Protein AF-A0A1G9Y4S4-F1 (afdb_monomer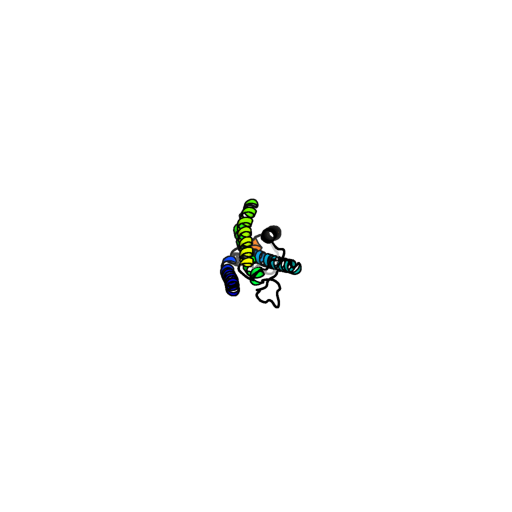)

Ra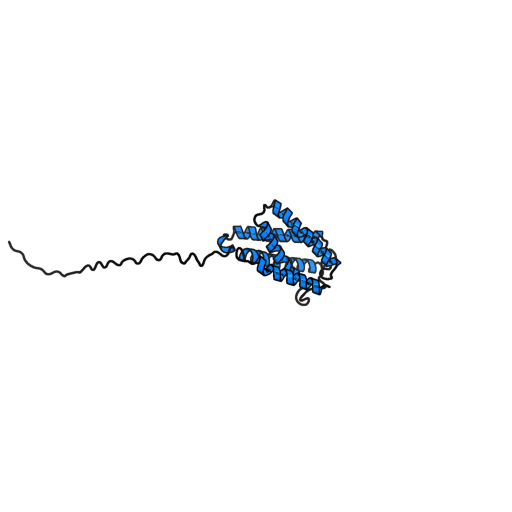dius of gyration: 31.73 Å; Cα contacts (8 Å, |Δi|>4): 161; chains: 1; bounding box: 59×72×109 Å

Mean predicted aligned error: 12.96 Å

pLDDT: mean 74.77, std 16.38, range [36.72, 90.94]

Solvent-accessible surface area (backbone atoms only — not comparable to full-atom values): 11180 Å² total; per-residue (Å²): 114,58,71,58,53,53,48,50,50,49,51,53,33,61,62,45,46,70,66,70,58,60,80,62,44,43,55,54,42,47,48,47,25,52,56,38,25,56,51,41,50,51,50,48,50,52,40,39,74,69,60,26,40,47,47,81,55,39,69,61,62,91,83,37,80,47,47,50,66,50,32,60,39,36,51,14,54,53,48,32,54,50,52,63,72,42,66,86,49,53,76,69,55,41,54,56,51,45,47,67,50,32,51,58,49,25,51,48,53,49,49,40,37,76,76,30,60,49,38,43,67,72,79,57,51,56,64,58,47,31,52,51,48,50,53,52,52,52,50,52,52,49,50,54,55,49,46,56,75,75,43,64,67,59,70,41,37,62,54,86,70,72,72,73,65,74,69,66,71,72,78,71,81,76,79,79,76,79,79,77,77,80,83,78,84,88,79,88,82,80,89,84,135

Secondary structure (DSSP, 8-state):
-HHHHHHHHHHHHHHHHHHHT-SSSHHHHHHHHHHHHHHHHHHHHHHHHTTSEE-SS-TTTTT-SS-HIIIIIIHHHHHHHHHHHTTT--HHHHHHHHHHHHHHHHHHHHHHHHH-TT-EESS--HHHHHHHHHHHHHHHHHHHHHHHHHS-HHHHTT---SGGGS-----------------PPP-------

Foldseek 3Di:
DVVVVLVVLQVVLVVLVVVLCPAFQNLLLVLLLVLQLVLQLVVQVVCVVVVFKFFPDAPPVVPGRARNSVRRGRLSSVLSVLCVVCVPPDPVVNVVSLCVVLVVVLVVVVVCCVVHSRMPGDNDHSVNSSVSSSVSSVVSNVVSVVCCVVDPVCVRRPHPPPPVVVPPPDPDPDPPPDPPPDDDDDDDDDDDD

Sequence (193 aa):
MEKLLLRILFVSSLAAAPFIFKRNNLLMYLTVFFSKCVLSSSLDSFIIKKGKISYPVRPFAKVFDTNILYDLLFYPLLSVVWVRWTYQSKPLEMITRSLYFSGPMSLLQWFLEKKTGLFKWKSWSVLHTFVSINFTMFTVRGFVGLLRRIMPERDLIGGKSIEERSHIKMPSPVLLTSTVKHRLPNDNYAQIQ

Structure (mmCIF, N/CA/C/O backbone):
data_AF-A0A1G9Y4S4-F1
#
_entry.id   AF-A0A1G9Y4S4-F1
#
loop_
_atom_site.group_PDB
_atom_site.id
_atom_site.type_symbol
_atom_site.label_atom_id
_atom_site.label_alt_id
_atom_site.label_comp_id
_atom_site.label_asym_id
_atom_site.label_entity_id
_atom_site.label_seq_id
_atom_site.pdbx_PDB_ins_code
_atom_site.Cartn_x
_atom_site.Cartn_y
_atom_site.Cartn_z
_atom_site.occupancy
_atom_site.B_iso_or_equiv
_atom_site.auth_seq_id
_atom_site.auth_comp_id
_atom_site.auth_asym_id
_atom_site.auth_atom_id
_atom_site.pdbx_PDB_model_num
ATOM 1 N N . MET A 1 1 ? -21.791 5.229 9.329 1.00 72.81 1 MET A N 1
ATOM 2 C CA . MET A 1 1 ? -21.082 5.803 8.155 1.00 72.81 1 MET A CA 1
ATOM 3 C C . MET A 1 1 ? -20.019 4.855 7.594 1.00 72.81 1 MET A C 1
ATOM 5 O O . MET A 1 1 ? -19.647 4.986 6.434 1.00 72.81 1 MET A O 1
ATOM 9 N N . GLU A 1 2 ? -19.572 3.848 8.350 1.00 77.81 2 GLU A N 1
ATOM 10 C CA . GLU A 1 2 ? -18.494 2.943 7.925 1.00 77.81 2 GLU A CA 1
ATOM 11 C C . GLU A 1 2 ? -18.851 2.073 6.713 1.00 77.81 2 GLU A C 1
ATOM 13 O O . GLU A 1 2 ? -18.009 1.844 5.848 1.00 77.81 2 GLU A O 1
ATOM 18 N N . LYS A 1 3 ? -20.114 1.637 6.592 1.00 77.06 3 LYS A N 1
ATOM 19 C CA . LYS A 1 3 ? -20.586 0.862 5.428 1.00 77.06 3 LYS A CA 1
ATOM 20 C C . LYS A 1 3 ? -20.473 1.648 4.117 1.00 77.06 3 LYS A C 1
ATOM 22 O O . LYS A 1 3 ? -20.145 1.068 3.087 1.00 77.06 3 LYS A O 1
ATOM 27 N N . LEU A 1 4 ? -20.714 2.963 4.159 1.00 83.12 4 LEU A N 1
ATOM 28 C CA . LEU A 1 4 ? -20.551 3.840 2.998 1.00 83.12 4 LEU A CA 1
ATOM 29 C C . LEU A 1 4 ? -19.076 3.925 2.599 1.00 83.12 4 LEU A C 1
ATOM 31 O O . LEU A 1 4 ? -18.756 3.790 1.424 1.00 83.12 4 LEU A O 1
ATOM 35 N N . LEU A 1 5 ? -18.180 4.074 3.577 1.00 82.50 5 LEU A N 1
ATOM 36 C CA . LEU A 1 5 ? -16.744 4.132 3.327 1.00 82.50 5 LEU A CA 1
ATOM 37 C C . LEU A 1 5 ? -16.212 2.825 2.718 1.00 82.50 5 LEU A C 1
ATOM 39 O O . LEU A 1 5 ? -15.501 2.863 1.718 1.00 82.50 5 LEU A O 1
ATOM 43 N N . LEU A 1 6 ? -16.611 1.670 3.263 1.00 83.00 6 LEU A N 1
ATOM 44 C CA . LEU A 1 6 ? -16.289 0.361 2.683 1.00 83.00 6 LEU A CA 1
ATOM 45 C C . LEU A 1 6 ? -16.812 0.246 1.246 1.00 83.00 6 LEU A C 1
ATOM 47 O O . LEU A 1 6 ? -16.105 -0.246 0.371 1.00 83.00 6 LEU A O 1
ATOM 51 N N . ARG A 1 7 ? -18.020 0.750 0.970 1.00 85.69 7 ARG A N 1
ATOM 52 C CA . ARG A 1 7 ? -18.578 0.759 -0.385 1.00 85.69 7 ARG A CA 1
ATOM 53 C C . ARG A 1 7 ? -17.774 1.657 -1.329 1.00 85.69 7 ARG A C 1
ATOM 55 O O . ARG A 1 7 ? -17.519 1.243 -2.450 1.00 85.69 7 ARG A O 1
ATOM 62 N N . ILE A 1 8 ? -17.325 2.832 -0.884 1.00 87.31 8 ILE A N 1
ATOM 63 C CA . ILE A 1 8 ? -16.462 3.734 -1.670 1.00 87.31 8 ILE A CA 1
ATOM 64 C C . ILE A 1 8 ? -15.099 3.083 -1.953 1.00 87.31 8 ILE A C 1
ATOM 66 O O . ILE A 1 8 ? -14.630 3.105 -3.090 1.00 87.31 8 ILE A O 1
ATOM 70 N N . LEU A 1 9 ? -14.480 2.451 -0.951 1.00 85.62 9 LEU A N 1
ATOM 71 C CA . LEU A 1 9 ? -13.234 1.688 -1.107 1.00 85.62 9 LEU A CA 1
ATOM 72 C C . LEU A 1 9 ? -13.400 0.550 -2.120 1.00 85.62 9 LEU A C 1
ATOM 74 O O . LEU A 1 9 ? -12.566 0.378 -3.007 1.00 85.62 9 LEU A O 1
ATOM 78 N N . PHE A 1 10 ? -14.502 -0.193 -2.032 1.00 87.81 10 PHE A N 1
ATOM 79 C CA . PHE A 1 10 ? -14.794 -1.288 -2.951 1.00 87.81 10 PHE A CA 1
ATOM 80 C C . PHE A 1 10 ? -15.055 -0.795 -4.375 1.00 87.81 10 PHE A C 1
ATOM 82 O O . PHE A 1 10 ? -14.433 -1.288 -5.309 1.00 87.81 10 PHE A O 1
ATOM 89 N N . VAL A 1 11 ? -15.921 0.207 -4.548 1.00 89.62 11 VAL A N 1
ATOM 90 C CA . VAL A 1 11 ? -16.268 0.757 -5.866 1.00 89.62 11 VAL A CA 1
ATOM 91 C C . VAL A 1 11 ? -15.055 1.406 -6.529 1.00 89.62 11 VAL A C 1
ATOM 93 O O . VAL A 1 11 ? -14.826 1.170 -7.711 1.00 89.62 11 VAL A O 1
ATOM 96 N N . SER A 1 12 ? -14.242 2.165 -5.788 1.00 86.12 12 SER A N 1
ATOM 97 C CA . SER A 1 12 ? -13.015 2.764 -6.336 1.00 86.12 12 SER A CA 1
ATOM 98 C C . SER A 1 12 ? -12.004 1.700 -6.769 1.00 86.12 12 SER A C 1
ATOM 100 O O . SER A 1 12 ? -11.446 1.799 -7.860 1.00 86.12 12 SER A O 1
ATOM 102 N N . SER A 1 13 ? -11.835 0.639 -5.976 1.00 86.38 13 SER A N 1
ATOM 103 C CA . SER A 1 13 ? -10.989 -0.508 -6.331 1.00 86.38 13 SER A CA 1
ATOM 104 C C . SER A 1 13 ? -11.510 -1.234 -7.574 1.00 86.38 13 SER A C 1
ATOM 106 O O . SER A 1 13 ? -10.751 -1.519 -8.499 1.00 86.38 13 SER A O 1
ATOM 108 N N . LEU A 1 14 ? -12.818 -1.492 -7.634 1.00 88.50 14 LEU A N 1
ATOM 109 C CA . LEU A 1 14 ? -13.446 -2.201 -8.746 1.00 88.50 14 LEU A CA 1
ATOM 110 C C . LEU A 1 14 ? -13.399 -1.389 -10.046 1.00 88.50 14 LEU A C 1
ATOM 112 O O . LEU A 1 14 ? -13.158 -1.956 -11.105 1.00 88.50 14 LEU A O 1
ATOM 116 N N . ALA A 1 15 ? -13.569 -0.067 -9.967 1.00 88.19 15 ALA A N 1
ATOM 117 C CA . ALA A 1 15 ? -13.430 0.832 -11.110 1.00 88.19 15 ALA A CA 1
ATOM 118 C C . ALA A 1 15 ? -11.971 0.943 -11.588 1.00 88.19 15 ALA A C 1
ATOM 120 O O . ALA A 1 15 ? -11.713 1.009 -12.790 1.00 88.19 15 ALA A O 1
ATOM 121 N N . ALA A 1 16 ? -11.006 0.931 -10.663 1.00 84.81 16 ALA A N 1
ATOM 122 C CA . ALA A 1 16 ? -9.587 1.026 -10.990 1.00 84.81 16 ALA A CA 1
ATOM 123 C C . ALA A 1 16 ? -9.033 -0.263 -11.622 1.00 84.81 16 ALA A C 1
ATOM 125 O O . ALA A 1 16 ? -8.184 -0.190 -12.511 1.00 84.81 16 ALA A O 1
ATOM 126 N N . ALA A 1 17 ? -9.522 -1.437 -11.212 1.00 84.88 17 ALA A N 1
ATOM 127 C CA . ALA A 1 17 ? -9.049 -2.734 -11.698 1.00 84.88 17 ALA A CA 1
ATOM 128 C C . ALA A 1 17 ? -8.997 -2.856 -13.243 1.00 84.88 17 ALA A C 1
ATOM 130 O O . ALA A 1 17 ? -7.903 -3.080 -13.773 1.00 84.88 17 ALA A O 1
ATOM 131 N N . PRO A 1 18 ? -10.091 -2.654 -14.009 1.00 84.50 18 PRO A N 1
ATOM 132 C CA . PRO A 1 18 ? -10.053 -2.788 -15.468 1.00 84.50 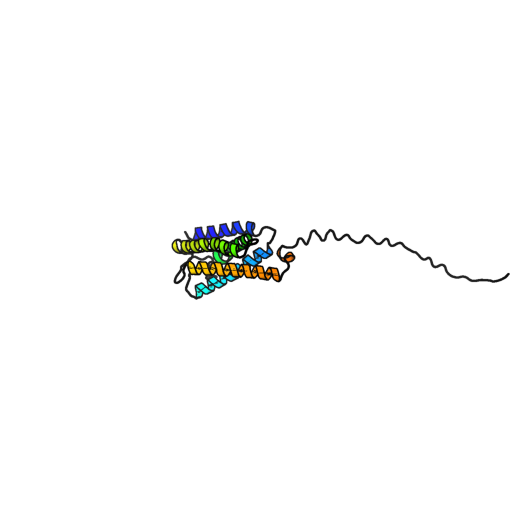18 PRO A CA 1
ATOM 133 C C . PRO A 1 18 ? -9.163 -1.733 -16.141 1.00 84.50 18 PRO A C 1
ATOM 135 O O . PRO A 1 18 ? -8.580 -1.993 -17.194 1.00 84.50 18 PRO A O 1
ATOM 138 N N . PHE A 1 19 ? -9.021 -0.551 -15.536 1.00 82.06 19 PHE A N 1
ATOM 139 C CA . PHE A 1 19 ? -8.163 0.511 -16.060 1.00 82.06 19 PHE A CA 1
ATOM 140 C C . PHE A 1 19 ? -6.670 0.194 -15.879 1.00 82.06 19 PHE A C 1
ATOM 142 O O . PHE A 1 19 ? -5.849 0.475 -16.758 1.00 82.06 19 PHE A O 1
ATOM 149 N N . ILE A 1 20 ? -6.314 -0.417 -14.748 1.00 81.38 20 ILE A N 1
ATOM 150 C CA . ILE A 1 20 ? -4.933 -0.745 -14.387 1.00 81.38 20 ILE A CA 1
ATOM 151 C C . ILE A 1 20 ? -4.417 -1.946 -15.188 1.00 81.38 20 ILE A C 1
ATOM 153 O O . ILE A 1 20 ? -3.301 -1.898 -15.704 1.00 81.38 20 ILE A O 1
ATOM 157 N N . PHE A 1 21 ? -5.230 -2.992 -15.352 1.00 78.44 21 PHE A N 1
ATOM 158 C CA . PHE A 1 21 ? -4.824 -4.242 -16.005 1.00 78.44 21 PHE A CA 1
ATOM 159 C C . PHE A 1 21 ? -4.861 -4.201 -17.549 1.00 78.44 21 PHE A C 1
ATOM 161 O O . PHE A 1 21 ? -4.753 -5.230 -18.214 1.00 78.44 21 PHE A O 1
ATOM 168 N N . LYS A 1 22 ? -4.972 -3.022 -18.176 1.00 77.88 22 LYS A N 1
ATOM 169 C CA . LYS A 1 22 ? -5.102 -2.922 -19.638 1.00 77.88 22 LYS A CA 1
ATOM 170 C C . LYS A 1 22 ? -3.777 -3.177 -20.402 1.00 77.88 22 LYS A C 1
ATOM 172 O O . LYS A 1 22 ? -2.872 -2.346 -20.436 1.00 77.88 22 LYS A O 1
ATOM 177 N N . ARG A 1 23 ? -3.759 -4.329 -21.086 1.00 60.47 23 ARG A N 1
ATOM 178 C CA . ARG A 1 23 ? -3.042 -4.804 -22.300 1.00 60.47 23 ARG A CA 1
ATOM 179 C C . ARG A 1 23 ? -1.505 -4.827 -22.417 1.00 60.47 23 ARG A C 1
ATOM 181 O O . ARG A 1 23 ? -1.054 -5.750 -23.074 1.00 60.47 23 ARG A O 1
ATOM 188 N N . ASN A 1 24 ? -0.692 -3.928 -21.850 1.00 62.97 24 ASN A N 1
ATOM 189 C CA . ASN A 1 24 ? 0.742 -3.899 -22.250 1.00 62.97 24 ASN A CA 1
ATOM 190 C C . ASN A 1 24 ? 1.765 -4.439 -21.234 1.00 62.97 24 ASN A C 1
ATOM 192 O O . ASN A 1 24 ? 2.889 -4.712 -21.621 1.00 62.97 24 ASN A O 1
ATOM 196 N N . ASN A 1 25 ? 1.422 -4.576 -19.948 1.00 74.44 25 ASN A N 1
ATOM 197 C CA . ASN A 1 25 ? 2.355 -5.044 -18.902 1.00 74.44 25 ASN A CA 1
ATOM 198 C C . ASN A 1 25 ? 1.620 -5.821 -17.792 1.00 74.44 25 ASN A C 1
ATOM 200 O O . ASN A 1 25 ? 1.880 -5.636 -16.602 1.00 74.44 25 ASN A O 1
ATOM 204 N N . LEU A 1 26 ? 0.638 -6.645 -18.176 1.00 81.88 26 LEU A N 1
ATOM 205 C CA . LEU A 1 26 ? -0.272 -7.308 -17.236 1.00 81.88 26 LEU A CA 1
ATOM 206 C C . LEU A 1 26 ? 0.481 -8.157 -16.203 1.00 81.88 26 LEU A C 1
ATOM 208 O O . LEU A 1 26 ? 0.204 -8.030 -15.016 1.00 81.88 26 LEU A O 1
ATOM 212 N N . LEU A 1 27 ? 1.447 -8.975 -16.634 1.00 81.38 27 LEU A N 1
ATOM 213 C CA . LEU A 1 27 ? 2.222 -9.842 -15.739 1.00 81.38 27 LEU A CA 1
ATOM 214 C C . LEU A 1 27 ? 3.001 -9.030 -14.708 1.00 81.38 27 LEU A C 1
ATOM 216 O O . LEU A 1 27 ? 2.928 -9.322 -13.522 1.00 81.38 27 LEU A O 1
ATOM 220 N N . MET A 1 28 ? 3.681 -7.963 -15.129 1.00 81.50 28 MET A N 1
ATOM 221 C CA . MET A 1 28 ? 4.391 -7.088 -14.195 1.00 81.50 28 MET A CA 1
ATOM 222 C C . MET A 1 28 ? 3.439 -6.461 -13.167 1.00 81.50 28 MET A C 1
ATOM 224 O O . MET A 1 28 ? 3.751 -6.416 -11.978 1.00 81.50 28 MET A O 1
ATOM 228 N N . TYR A 1 29 ? 2.273 -5.993 -13.612 1.00 85.75 29 TYR A N 1
ATOM 229 C CA . TYR A 1 29 ? 1.269 -5.387 -12.739 1.00 85.75 29 TYR A CA 1
ATOM 230 C C . TYR A 1 29 ? 0.623 -6.401 -11.794 1.00 85.75 29 TYR A C 1
ATOM 232 O O . TYR A 1 29 ? 0.426 -6.086 -10.623 1.00 85.75 29 TYR A O 1
ATOM 240 N N . LEU A 1 30 ? 0.359 -7.622 -12.259 1.00 87.25 30 LEU A N 1
ATOM 241 C CA . LEU A 1 30 ? -0.114 -8.729 -11.430 1.00 87.25 30 LEU A CA 1
ATOM 242 C C . LEU A 1 30 ? 0.928 -9.115 -10.386 1.00 87.25 30 LEU A C 1
ATOM 244 O O . LEU A 1 30 ? 0.581 -9.250 -9.220 1.00 87.25 30 LEU A O 1
ATOM 248 N N . THR A 1 31 ? 2.201 -9.221 -10.764 1.00 87.50 31 THR A N 1
ATOM 249 C CA . THR A 1 31 ? 3.282 -9.502 -9.816 1.00 87.50 31 THR A CA 1
ATOM 250 C C . THR A 1 31 ? 3.344 -8.427 -8.736 1.00 87.50 31 THR A C 1
ATOM 252 O O . THR A 1 31 ? 3.322 -8.750 -7.554 1.00 87.50 31 THR A O 1
ATOM 255 N N . VAL A 1 32 ? 3.329 -7.143 -9.111 1.00 89.00 32 VAL A N 1
ATOM 256 C CA . VAL A 1 32 ? 3.275 -6.030 -8.145 1.00 89.00 32 VAL A CA 1
ATOM 257 C C . VAL A 1 32 ? 2.061 -6.151 -7.231 1.00 89.00 32 VAL A C 1
ATOM 259 O O . VAL A 1 32 ? 2.202 -6.025 -6.016 1.00 89.00 32 VAL A O 1
ATOM 262 N N . PHE A 1 33 ? 0.886 -6.410 -7.804 1.00 90.94 33 PHE A N 1
ATOM 263 C CA . PHE A 1 33 ? -0.364 -6.563 -7.073 1.00 90.94 33 PHE A CA 1
ATOM 264 C C . PHE A 1 33 ? -0.281 -7.704 -6.052 1.00 90.94 33 PHE A C 1
ATOM 266 O O . PHE A 1 33 ? -0.459 -7.462 -4.861 1.00 90.94 33 PHE A O 1
ATOM 273 N N . PHE A 1 34 ? 0.066 -8.920 -6.478 1.00 90.62 34 PHE A N 1
ATOM 274 C CA . PHE A 1 34 ? 0.152 -10.094 -5.607 1.00 90.62 34 PHE A CA 1
ATOM 275 C C . PHE A 1 34 ? 1.246 -9.962 -4.550 1.00 90.62 34 PHE A C 1
ATOM 277 O O . PHE A 1 34 ? 0.991 -10.217 -3.374 1.00 90.62 34 PHE A O 1
ATOM 284 N N . SER A 1 35 ? 2.444 -9.507 -4.926 1.00 90.81 35 SER A N 1
ATOM 285 C CA . SER A 1 35 ? 3.526 -9.281 -3.964 1.00 90.81 35 SER A CA 1
ATOM 286 C C . SER A 1 35 ? 3.117 -8.266 -2.900 1.00 90.81 35 SER A C 1
ATOM 288 O O . SER A 1 35 ? 3.381 -8.466 -1.715 1.00 90.81 35 SER A O 1
ATOM 290 N N . LYS A 1 36 ? 2.431 -7.190 -3.303 1.00 89.81 36 LYS A N 1
ATOM 291 C CA . LYS A 1 36 ? 1.934 -6.179 -2.369 1.00 89.81 36 LYS A CA 1
ATOM 292 C C . LYS A 1 36 ? 0.852 -6.741 -1.451 1.00 89.81 36 LYS A C 1
ATOM 294 O O . LYS A 1 36 ? 0.902 -6.451 -0.266 1.00 89.81 36 LYS A O 1
ATOM 299 N N . CYS A 1 37 ? -0.054 -7.551 -1.991 1.00 90.69 37 CYS A N 1
ATOM 300 C CA . CYS A 1 37 ? -1.145 -8.227 -1.289 1.00 90.69 37 CYS A CA 1
ATOM 301 C C . CYS A 1 37 ? -0.631 -9.117 -0.141 1.00 90.69 37 CYS A C 1
ATOM 303 O O . CYS A 1 37 ? -1.093 -9.033 0.996 1.00 90.69 37 CYS A O 1
ATOM 305 N N . VAL A 1 38 ? 0.402 -9.921 -0.418 1.00 90.56 38 VAL A N 1
ATOM 306 C CA . VAL A 1 38 ? 1.058 -10.763 0.594 1.00 90.56 38 VAL A CA 1
ATOM 307 C C . VAL A 1 38 ? 1.753 -9.906 1.652 1.00 90.56 38 VAL A C 1
ATOM 309 O O . VAL A 1 38 ? 1.603 -10.162 2.848 1.00 90.56 38 VAL A O 1
ATOM 312 N N . LEU A 1 39 ? 2.494 -8.873 1.235 1.00 90.44 39 LEU A N 1
ATOM 313 C CA . LEU A 1 39 ? 3.206 -7.985 2.156 1.00 90.44 39 LEU A CA 1
ATOM 314 C C . LEU A 1 39 ? 2.258 -7.207 3.073 1.00 90.44 39 LEU A C 1
ATOM 316 O O . LEU A 1 39 ? 2.505 -7.161 4.276 1.00 90.44 39 LEU A O 1
ATOM 320 N N . SER A 1 40 ? 1.193 -6.608 2.532 1.00 88.81 40 SER A N 1
ATOM 321 C CA . SER A 1 40 ? 0.216 -5.837 3.310 1.00 88.81 40 SER A CA 1
ATOM 322 C C . SER A 1 40 ? -0.486 -6.726 4.326 1.00 88.81 40 SER A C 1
ATOM 324 O O . SER A 1 40 ? -0.415 -6.443 5.516 1.00 88.81 40 SER A O 1
ATOM 326 N N . SER A 1 41 ? -1.058 -7.850 3.886 1.00 87.75 41 SER A N 1
ATOM 327 C CA . SER A 1 41 ? -1.768 -8.777 4.771 1.00 87.75 41 SER A CA 1
ATOM 328 C C . SER A 1 41 ? -0.864 -9.341 5.874 1.00 87.75 41 SER A C 1
ATOM 330 O O . SER A 1 41 ? -1.311 -9.516 7.012 1.00 87.75 41 SER A O 1
ATOM 332 N N . SER A 1 42 ? 0.405 -9.621 5.559 1.00 89.06 42 SER A N 1
ATOM 333 C CA . SER A 1 42 ? 1.373 -10.138 6.535 1.00 89.06 42 SER A CA 1
ATOM 334 C C . SER A 1 42 ? 1.774 -9.075 7.556 1.00 89.06 42 SER A C 1
ATOM 336 O O . SER A 1 42 ? 1.796 -9.353 8.756 1.00 89.06 42 SER A O 1
ATOM 338 N N . LEU A 1 43 ? 2.066 -7.854 7.096 1.00 88.06 43 LEU A N 1
ATOM 339 C CA . LEU A 1 43 ? 2.417 -6.734 7.968 1.00 88.06 43 LEU A CA 1
ATOM 340 C C . LEU A 1 43 ? 1.261 -6.359 8.887 1.00 88.06 43 LEU A C 1
ATOM 342 O O . LEU A 1 43 ? 1.474 -6.230 10.092 1.00 88.06 43 LEU A O 1
ATOM 346 N N . ASP A 1 44 ? 0.048 -6.248 8.353 1.00 86.81 44 ASP A N 1
ATOM 347 C CA . ASP A 1 44 ? -1.126 -5.917 9.153 1.00 86.81 44 ASP A CA 1
ATOM 348 C C . ASP A 1 44 ? -1.389 -6.987 10.210 1.00 86.81 44 ASP A C 1
ATOM 350 O O . ASP A 1 44 ? -1.513 -6.667 11.392 1.00 86.81 44 ASP A O 1
ATOM 354 N N . SER A 1 45 ? -1.343 -8.268 9.835 1.00 86.88 45 SER A N 1
ATOM 355 C CA . SER A 1 45 ? -1.477 -9.370 10.796 1.00 86.88 45 SER A CA 1
ATOM 356 C C . SER A 1 45 ? -0.411 -9.310 11.895 1.00 86.88 45 SER A C 1
ATOM 358 O O . SER A 1 45 ? -0.710 -9.513 13.073 1.00 86.88 45 SER A O 1
ATOM 360 N N . PHE A 1 46 ? 0.840 -8.997 11.545 1.00 88.06 46 PHE A N 1
ATOM 361 C CA . PHE A 1 46 ? 1.928 -8.849 12.513 1.00 88.06 46 PHE A CA 1
ATOM 362 C C . PHE A 1 46 ? 1.709 -7.663 13.466 1.00 88.06 46 PHE A C 1
ATOM 364 O O . PHE A 1 46 ? 1.935 -7.781 14.673 1.00 88.06 46 PHE A O 1
ATOM 371 N N . ILE A 1 47 ? 1.242 -6.524 12.952 1.00 86.19 47 ILE A N 1
ATOM 372 C CA . ILE A 1 47 ? 0.992 -5.308 13.738 1.00 86.19 47 ILE A CA 1
ATOM 373 C C . ILE A 1 47 ? -0.219 -5.485 14.669 1.00 86.19 47 ILE A C 1
ATOM 375 O O . ILE A 1 47 ? -0.168 -5.039 15.822 1.00 86.19 47 ILE A O 1
ATOM 379 N N . ILE A 1 48 ? -1.267 -6.179 14.212 1.00 86.00 48 ILE A N 1
ATOM 380 C CA . ILE A 1 48 ? -2.438 -6.540 15.027 1.00 86.00 48 ILE A CA 1
ATOM 381 C C . ILE A 1 48 ? -2.034 -7.474 16.161 1.00 86.00 48 ILE A C 1
ATOM 383 O O . ILE A 1 48 ? -2.408 -7.233 17.306 1.00 86.00 48 ILE A O 1
ATOM 387 N N . LYS A 1 49 ? -1.223 -8.503 15.879 1.00 85.56 49 LYS A N 1
ATOM 388 C CA . LYS A 1 49 ? -0.710 -9.420 16.913 1.00 85.56 49 LYS A CA 1
ATOM 389 C C . LYS A 1 49 ? 0.123 -8.695 17.970 1.00 85.56 49 LYS A C 1
ATOM 391 O O . LYS A 1 49 ? 0.074 -9.056 19.139 1.00 85.56 49 LYS A O 1
ATOM 396 N N . LYS A 1 50 ? 0.834 -7.628 17.588 1.00 85.50 50 LYS A N 1
ATOM 397 C CA . LYS A 1 50 ? 1.522 -6.729 18.533 1.00 85.50 50 LYS A CA 1
ATOM 398 C C . LYS A 1 50 ? 0.583 -5.781 19.293 1.00 85.50 50 LYS A C 1
ATOM 400 O O . LYS A 1 50 ? 1.063 -4.960 20.069 1.00 85.50 50 LYS A O 1
ATOM 405 N N . GLY A 1 51 ? -0.727 -5.838 19.053 1.00 82.56 51 GLY A N 1
ATOM 406 C CA . GLY A 1 51 ? -1.737 -5.017 19.721 1.00 82.56 51 GLY A CA 1
ATOM 407 C C . GLY A 1 51 ? -1.658 -3.525 19.392 1.00 82.56 51 GLY A C 1
ATOM 408 O O . GLY A 1 51 ? -2.258 -2.712 20.097 1.00 82.56 51 GLY A O 1
ATOM 409 N N . LYS A 1 52 ? -0.909 -3.138 18.349 1.00 83.31 52 LYS A N 1
ATOM 410 C CA . LYS A 1 52 ? -0.674 -1.724 18.020 1.00 83.31 52 LYS A CA 1
ATOM 411 C C . LYS A 1 52 ? -1.837 -1.094 17.253 1.00 83.31 52 LYS A C 1
ATOM 413 O O . LYS A 1 52 ? -2.122 0.088 17.459 1.00 83.31 52 LYS A O 1
ATOM 418 N N . ILE A 1 53 ? -2.497 -1.884 16.403 1.00 83.50 53 ILE A N 1
ATOM 419 C CA . ILE A 1 53 ? -3.662 -1.502 15.596 1.00 83.50 53 ILE A CA 1
ATOM 420 C C . ILE A 1 53 ? -4.761 -2.548 15.799 1.00 83.50 53 ILE A C 1
ATOM 422 O O . ILE A 1 53 ? -4.477 -3.737 15.932 1.00 83.50 53 ILE A O 1
ATOM 426 N N . SER A 1 54 ? -6.014 -2.105 15.819 1.00 81.81 54 SER A N 1
ATOM 427 C CA . SER A 1 54 ? -7.191 -2.972 15.799 1.00 81.81 54 SER A CA 1
ATOM 428 C C . SER A 1 54 ? -8.172 -2.513 14.720 1.00 81.81 54 SER A C 1
ATOM 430 O O . SER A 1 54 ? -8.225 -1.325 14.396 1.00 81.81 54 SER A O 1
ATOM 432 N N . TYR A 1 55 ? -8.954 -3.451 14.185 1.00 81.25 55 TYR A N 1
ATOM 433 C CA . TYR A 1 55 ? -9.901 -3.238 13.087 1.00 81.25 55 TYR A CA 1
ATOM 434 C C . TYR A 1 55 ? -11.332 -3.569 13.542 1.00 81.25 55 TYR A C 1
ATOM 436 O O . TYR A 1 55 ? -11.793 -4.690 13.325 1.00 81.25 55 TYR A O 1
ATOM 444 N N . PRO A 1 56 ? -12.040 -2.630 14.200 1.00 73.62 56 PRO A N 1
ATOM 445 C CA . PRO A 1 56 ? -13.382 -2.876 14.733 1.00 73.62 56 PRO A CA 1
ATOM 446 C C . PRO A 1 56 ? -14.406 -3.183 13.639 1.00 73.62 56 PRO A C 1
ATOM 448 O O . PRO A 1 56 ? -15.245 -4.068 13.793 1.00 73.62 56 PRO A O 1
ATOM 451 N N . VAL A 1 57 ? -14.338 -2.447 12.526 1.00 73.75 57 VAL A N 1
ATOM 452 C CA . VAL A 1 57 ? -15.258 -2.593 11.397 1.00 73.75 57 VAL A CA 1
ATOM 453 C C . VAL A 1 57 ? -14.498 -3.150 10.202 1.00 73.75 57 VAL A C 1
ATOM 455 O O . VAL A 1 57 ? -13.818 -2.417 9.483 1.00 73.75 57 VAL A O 1
ATOM 458 N N . ARG A 1 58 ? -14.625 -4.464 9.992 1.00 77.81 58 ARG A N 1
ATOM 459 C CA . ARG A 1 58 ? -13.928 -5.200 8.930 1.00 77.81 58 ARG A CA 1
ATOM 460 C C . ARG A 1 58 ? -14.867 -6.147 8.170 1.00 77.81 58 ARG A C 1
ATOM 462 O O . ARG A 1 58 ? -15.734 -6.773 8.788 1.00 77.81 58 ARG A O 1
ATOM 469 N N . PRO A 1 59 ? -14.722 -6.266 6.839 1.00 70.81 59 PRO A N 1
ATOM 470 C CA . PRO A 1 59 ? -15.418 -7.296 6.077 1.00 70.81 59 PRO A CA 1
ATOM 471 C C . PRO A 1 59 ? -14.895 -8.680 6.491 1.00 70.81 59 PRO A C 1
ATOM 473 O O . PRO A 1 59 ? -13.697 -8.857 6.677 1.00 70.81 59 PRO A O 1
ATOM 476 N N . PHE A 1 60 ? -15.796 -9.654 6.647 1.00 73.69 60 PHE A N 1
ATOM 477 C CA . PHE A 1 60 ? -15.462 -11.034 7.040 1.00 73.69 60 PHE A CA 1
ATOM 478 C C . PHE A 1 60 ? -14.685 -11.167 8.364 1.00 73.69 60 PHE A C 1
ATOM 480 O O . PHE A 1 60 ? -13.741 -11.949 8.474 1.00 73.69 60 PHE A O 1
ATOM 487 N N . ALA A 1 61 ? -15.142 -10.471 9.410 1.00 76.25 61 ALA A N 1
ATOM 488 C CA . ALA A 1 61 ? -14.489 -10.446 10.723 1.00 76.25 61 ALA A CA 1
ATOM 489 C C . ALA A 1 61 ? -14.269 -11.814 11.403 1.00 76.25 61 ALA A C 1
ATOM 491 O O . ALA A 1 61 ? -13.459 -11.885 12.326 1.00 76.25 61 ALA A O 1
ATOM 492 N N . LYS A 1 62 ? -14.985 -12.864 10.971 1.00 70.19 62 LYS A N 1
ATOM 493 C CA . LYS A 1 62 ? -14.847 -14.244 11.470 1.00 70.19 62 LYS A CA 1
ATOM 494 C C . LYS A 1 62 ? -13.628 -14.985 10.913 1.00 70.19 62 LYS A C 1
ATOM 496 O O . LYS A 1 62 ? -13.195 -15.945 11.532 1.00 70.19 62 LYS A O 1
ATOM 501 N N . VAL A 1 63 ? -13.130 -14.587 9.742 1.00 74.81 63 VAL A N 1
ATOM 502 C CA . VAL A 1 63 ? -12.054 -15.304 9.034 1.00 74.81 63 VAL A CA 1
ATOM 503 C C . VAL A 1 63 ? -10.766 -14.490 9.026 1.00 74.81 63 VAL A C 1
ATOM 505 O O . VAL A 1 63 ? -9.685 -15.060 9.116 1.00 74.81 63 VAL A O 1
ATOM 508 N N . PHE A 1 64 ? -10.872 -13.162 8.953 1.00 76.38 64 PHE A N 1
ATOM 509 C CA . PHE A 1 64 ? -9.709 -12.294 8.841 1.00 76.38 64 PHE A CA 1
ATOM 510 C C . PHE A 1 64 ? -9.667 -11.265 9.953 1.00 76.38 64 PHE A C 1
ATOM 512 O O . PHE A 1 64 ? -10.671 -10.621 10.277 1.00 76.38 64 PHE A O 1
ATOM 519 N N . ASP A 1 65 ? -8.464 -11.094 10.496 1.00 76.81 65 ASP A N 1
ATOM 520 C CA . ASP A 1 65 ? -8.218 -10.102 11.527 1.00 76.81 65 ASP A CA 1
ATOM 521 C C . ASP A 1 65 ? -7.966 -8.695 10.976 1.00 76.81 65 ASP A C 1
ATOM 523 O O . ASP A 1 65 ? -8.207 -7.699 11.666 1.00 76.81 65 ASP A O 1
ATOM 527 N N . THR A 1 66 ? -7.538 -8.613 9.720 1.00 81.81 66 THR A N 1
ATOM 528 C CA . THR A 1 66 ? -7.223 -7.367 9.021 1.00 81.81 66 THR A CA 1
ATOM 529 C C . THR A 1 66 ? -8.403 -6.891 8.164 1.00 81.81 66 THR A C 1
ATOM 531 O O . THR A 1 66 ? -9.399 -7.601 7.977 1.00 81.81 66 THR A O 1
ATOM 534 N N . ASN A 1 67 ? -8.323 -5.670 7.630 1.00 84.00 67 ASN A N 1
ATOM 535 C CA . ASN A 1 67 ? -9.326 -5.171 6.695 1.00 84.00 67 ASN A CA 1
ATOM 536 C C . ASN A 1 67 ? -8.980 -5.609 5.267 1.00 84.00 67 ASN A C 1
ATOM 538 O O . ASN A 1 67 ? -8.378 -4.864 4.498 1.00 84.00 67 ASN A O 1
ATOM 542 N N . ILE A 1 68 ? -9.425 -6.813 4.903 1.00 83.94 68 ILE A N 1
ATOM 543 C CA . ILE A 1 68 ? -9.118 -7.468 3.620 1.00 83.94 68 ILE A CA 1
ATOM 544 C C . ILE A 1 68 ? -9.375 -6.558 2.417 1.00 83.94 68 ILE A C 1
ATOM 546 O O . ILE A 1 68 ? -8.622 -6.559 1.451 1.00 83.94 68 ILE A O 1
ATOM 550 N N . LEU A 1 69 ? -10.458 -5.780 2.447 1.00 85.00 69 LEU A N 1
ATOM 551 C CA . LEU A 1 69 ? -10.812 -4.916 1.328 1.00 85.00 69 LEU A CA 1
ATOM 552 C C . LEU A 1 69 ? -9.745 -3.841 1.094 1.00 85.00 69 LEU A C 1
ATOM 554 O O . LEU A 1 69 ? -9.396 -3.524 -0.044 1.00 85.00 69 LEU A O 1
ATOM 558 N N . TYR A 1 70 ? -9.231 -3.285 2.183 1.00 84.00 70 TYR A N 1
ATOM 559 C CA . TYR A 1 70 ? -8.146 -2.327 2.127 1.00 84.00 70 TYR A CA 1
ATOM 560 C C . TYR A 1 70 ? -6.827 -3.015 1.740 1.00 84.00 70 TYR A C 1
ATOM 562 O O . TYR A 1 70 ? -6.158 -2.560 0.812 1.00 84.00 70 TYR A O 1
ATOM 570 N N . ASP A 1 71 ? -6.506 -4.143 2.379 1.00 84.56 71 ASP A N 1
ATOM 571 C CA . ASP A 1 71 ? -5.209 -4.819 2.251 1.00 84.56 71 ASP A CA 1
ATOM 572 C C . ASP A 1 71 ? -5.009 -5.573 0.936 1.00 84.56 71 ASP A C 1
ATOM 574 O O . ASP A 1 71 ? -3.882 -5.613 0.440 1.00 84.56 71 ASP A O 1
ATOM 578 N N . LEU A 1 72 ? -6.069 -6.170 0.378 1.00 85.12 72 LEU A N 1
ATOM 579 C CA . LEU A 1 72 ? -6.009 -7.023 -0.815 1.00 85.12 72 LEU A CA 1
ATOM 580 C C . LEU A 1 72 ? -6.523 -6.327 -2.083 1.00 85.12 72 LEU A C 1
ATOM 582 O O . LEU A 1 72 ? -6.133 -6.719 -3.180 1.00 85.12 72 LEU A O 1
ATOM 586 N N . LEU A 1 73 ? -7.384 -5.310 -1.970 1.00 85.69 73 LEU A N 1
ATOM 587 C CA . LEU A 1 73 ? -7.945 -4.613 -3.135 1.00 85.69 73 LEU A CA 1
ATOM 588 C C . LEU A 1 73 ? -7.367 -3.209 -3.274 1.00 85.69 73 LEU A C 1
ATOM 590 O O . LEU A 1 73 ? -6.610 -2.939 -4.206 1.00 85.69 73 LEU A O 1
ATOM 594 N N . PHE A 1 74 ? -7.707 -2.319 -2.344 1.00 87.00 74 PHE A N 1
ATOM 595 C CA . PHE A 1 74 ? -7.431 -0.895 -2.511 1.00 87.00 74 PHE A CA 1
ATOM 596 C C . PHE A 1 74 ? -5.930 -0.603 -2.539 1.00 87.00 74 PHE A C 1
ATOM 598 O O . PHE A 1 74 ? -5.417 0.013 -3.475 1.00 87.00 74 PHE A O 1
ATOM 605 N N . TYR A 1 75 ? -5.211 -1.079 -1.525 1.00 85.50 75 TYR A N 1
ATOM 606 C CA . TYR A 1 75 ? -3.801 -0.768 -1.350 1.00 85.50 75 TYR A CA 1
ATOM 607 C C . TYR A 1 75 ? -2.898 -1.412 -2.423 1.00 85.50 75 TYR A C 1
ATOM 609 O O . TYR A 1 75 ? -2.032 -0.712 -2.964 1.00 85.50 75 TYR A O 1
ATOM 617 N N . PRO A 1 76 ? -3.106 -2.683 -2.827 1.00 86.00 76 PRO A N 1
ATOM 618 C CA . PRO A 1 76 ? -2.371 -3.276 -3.941 1.00 86.00 76 PRO A CA 1
ATOM 619 C C . PRO A 1 76 ? -2.624 -2.584 -5.283 1.00 86.00 76 PRO A C 1
ATOM 621 O O . PRO A 1 76 ? -1.661 -2.306 -5.997 1.00 86.00 76 PRO A O 1
ATOM 624 N N . LEU A 1 77 ? -3.872 -2.227 -5.612 1.00 88.31 77 LEU A N 1
ATOM 625 C CA . LEU A 1 77 ? -4.184 -1.492 -6.848 1.00 88.31 77 LEU A CA 1
ATOM 626 C C . LEU A 1 77 ? -3.495 -0.126 -6.881 1.00 88.31 77 LEU A C 1
ATOM 628 O O . LEU A 1 77 ? -2.872 0.236 -7.882 1.00 88.31 77 LEU A O 1
ATOM 632 N N . LEU A 1 78 ? -3.540 0.601 -5.764 1.00 86.62 78 LEU A N 1
ATOM 633 C CA . LEU A 1 78 ? -2.867 1.888 -5.619 1.00 86.62 78 LEU A CA 1
ATOM 634 C C . LEU A 1 78 ? -1.347 1.755 -5.820 1.00 86.62 78 LEU A C 1
ATOM 636 O O . LEU A 1 78 ? -0.720 2.586 -6.479 1.00 86.62 78 LEU A O 1
ATOM 640 N N . SER A 1 79 ? -0.758 0.666 -5.315 1.00 86.00 79 SER A N 1
ATOM 641 C CA . SER A 1 79 ? 0.660 0.357 -5.509 1.00 86.00 79 SER A CA 1
ATOM 642 C C . SER A 1 79 ? 1.008 0.095 -6.975 1.00 86.00 79 SER A C 1
ATOM 644 O O . SER A 1 79 ? 2.068 0.5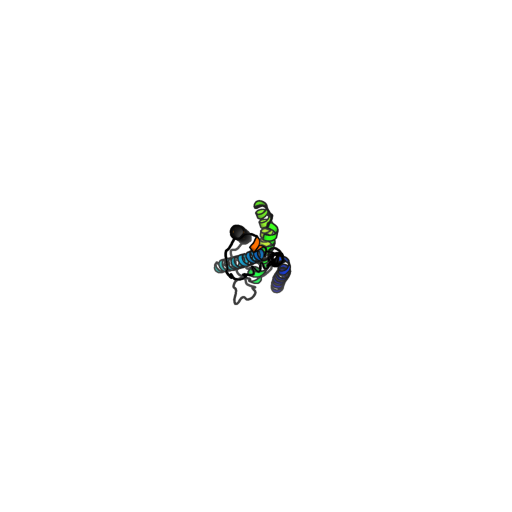27 -7.427 1.00 86.00 79 SER A O 1
ATOM 646 N N . VAL A 1 80 ? 0.140 -0.575 -7.738 1.00 86.88 80 VAL A N 1
ATOM 647 C CA . VAL A 1 80 ? 0.356 -0.787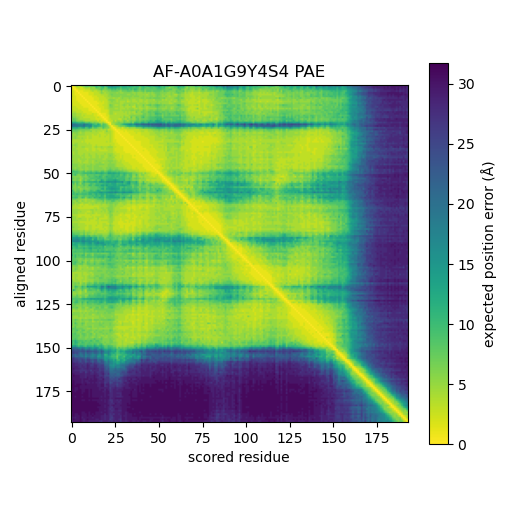 -9.179 1.00 86.88 80 VAL A CA 1
ATOM 648 C C . VAL A 1 80 ? 0.337 0.540 -9.935 1.00 86.88 80 VAL A C 1
ATOM 650 O O . VAL A 1 80 ? 1.216 0.780 -10.763 1.00 86.88 80 VAL A O 1
ATOM 653 N N . VAL A 1 81 ? -0.612 1.429 -9.622 1.00 86.38 81 VAL A N 1
ATOM 654 C CA . VAL A 1 81 ? -0.673 2.778 -10.216 1.00 86.38 81 VAL A CA 1
ATOM 655 C C . VAL A 1 81 ? 0.620 3.543 -9.943 1.00 86.38 81 VAL A C 1
ATOM 657 O O . VAL A 1 81 ? 1.198 4.125 -10.861 1.00 86.38 81 VAL A O 1
ATOM 660 N N . TRP A 1 82 ? 1.119 3.489 -8.708 1.00 84.12 82 TRP A N 1
ATOM 661 C CA . TRP A 1 82 ? 2.371 4.141 -8.341 1.00 84.12 82 TRP A CA 1
ATOM 662 C C . TRP A 1 82 ? 3.583 3.558 -9.083 1.00 84.12 82 TRP A C 1
ATOM 664 O O . TRP A 1 82 ? 4.393 4.313 -9.625 1.00 84.12 82 TRP A O 1
ATOM 674 N N . VAL A 1 83 ? 3.701 2.227 -9.180 1.00 81.69 83 VAL A N 1
ATOM 675 C CA . VAL A 1 83 ? 4.790 1.575 -9.935 1.00 81.69 83 VAL A CA 1
ATOM 676 C C . VAL A 1 83 ? 4.718 1.930 -11.421 1.00 81.69 83 VAL A C 1
ATOM 678 O O . VAL A 1 83 ? 5.746 2.209 -12.036 1.00 81.69 83 VAL A O 1
ATOM 681 N N . ARG A 1 84 ? 3.514 1.983 -11.999 1.00 82.94 84 ARG A N 1
ATOM 682 C CA . ARG A 1 84 ? 3.306 2.426 -13.383 1.00 82.94 84 ARG A CA 1
ATOM 683 C C . ARG A 1 84 ? 3.739 3.878 -13.575 1.00 82.94 84 ARG A C 1
ATOM 685 O O . ARG A 1 84 ? 4.388 4.186 -14.570 1.00 82.94 84 ARG A O 1
ATOM 692 N N . TRP A 1 85 ? 3.420 4.762 -12.631 1.00 79.44 85 TRP A N 1
ATOM 693 C CA . TRP A 1 85 ? 3.779 6.176 -12.733 1.00 79.44 85 TRP A CA 1
ATOM 694 C C . TRP A 1 85 ? 5.283 6.419 -12.563 1.00 79.44 85 TRP A C 1
ATOM 696 O O . TRP A 1 85 ? 5.847 7.291 -13.220 1.00 79.44 85 TRP A O 1
ATOM 706 N N . THR A 1 86 ? 5.942 5.628 -11.718 1.00 78.00 86 THR A N 1
ATOM 707 C CA . THR A 1 86 ? 7.387 5.707 -11.445 1.00 78.00 86 THR A CA 1
ATOM 708 C C . THR A 1 86 ? 8.241 4.878 -12.408 1.00 78.00 86 THR A C 1
ATOM 710 O O . THR A 1 86 ? 9.459 4.810 -12.249 1.00 78.00 86 THR A O 1
ATOM 713 N N . TYR A 1 87 ? 7.637 4.245 -13.419 1.00 70.38 87 TYR A N 1
ATOM 714 C CA . TYR A 1 87 ? 8.310 3.270 -14.280 1.00 70.38 87 TYR A CA 1
ATOM 715 C C . TYR A 1 87 ? 9.512 3.841 -15.045 1.00 70.38 87 TYR A C 1
ATOM 717 O O . TYR A 1 87 ? 10.533 3.165 -15.162 1.00 70.38 87 TYR A O 1
ATOM 725 N N . GLN A 1 88 ? 9.401 5.083 -15.524 1.00 69.25 88 GLN A N 1
ATOM 726 C CA . GLN A 1 88 ? 10.464 5.791 -16.252 1.00 69.25 88 GLN A CA 1
ATOM 727 C C . GLN A 1 88 ? 11.196 6.839 -15.401 1.00 69.25 88 GLN A C 1
ATOM 729 O O . GLN A 1 88 ? 12.050 7.565 -15.903 1.00 69.25 88 GLN A O 1
ATOM 734 N N . SER A 1 89 ? 10.865 6.941 -14.116 1.00 73.50 89 SER A N 1
ATOM 735 C CA . SER A 1 89 ? 11.413 7.971 -13.237 1.00 73.50 89 SER A CA 1
ATOM 736 C C . SER A 1 89 ? 12.786 7.586 -12.697 1.00 73.50 89 SER A C 1
ATOM 738 O O . SER A 1 89 ? 13.050 6.423 -12.380 1.00 73.50 89 SER A O 1
ATOM 740 N N . LYS A 1 90 ? 13.651 8.590 -12.533 1.00 78.38 90 LYS A N 1
ATOM 741 C CA . LYS A 1 90 ? 14.943 8.443 -11.851 1.00 78.38 90 LYS A CA 1
ATOM 742 C C . LYS A 1 90 ? 14.732 8.037 -10.380 1.00 78.38 90 LYS A C 1
ATOM 744 O O . LYS A 1 90 ? 13.707 8.386 -9.794 1.00 78.38 90 LYS A O 1
ATOM 749 N N . PRO A 1 91 ? 15.701 7.365 -9.732 1.00 73.56 91 PRO A N 1
ATOM 750 C CA . PRO A 1 91 ? 15.571 6.933 -8.335 1.00 73.56 91 PRO A CA 1
ATOM 751 C C . PRO A 1 91 ? 15.306 8.089 -7.353 1.00 73.56 91 PRO A C 1
ATOM 753 O O . PRO A 1 91 ? 14.559 7.909 -6.397 1.00 73.56 91 PRO A O 1
ATOM 756 N N . LEU A 1 92 ? 15.834 9.290 -7.611 1.00 74.69 92 LEU A N 1
ATOM 757 C CA . LEU A 1 92 ? 15.526 10.484 -6.810 1.00 74.69 92 LEU A CA 1
ATOM 758 C C . LEU A 1 92 ? 14.075 10.960 -6.988 1.00 74.69 92 LEU A C 1
ATOM 760 O O . LEU A 1 92 ? 13.397 11.251 -6.007 1.00 74.69 92 LEU A O 1
ATOM 764 N N . GLU A 1 93 ? 13.563 10.965 -8.222 1.00 78.38 93 GLU A N 1
ATOM 765 C CA . GLU A 1 93 ? 12.148 11.266 -8.493 1.00 78.38 93 GLU A CA 1
ATOM 766 C C . GLU A 1 93 ? 11.207 10.211 -7.900 1.00 78.38 93 GLU A C 1
ATOM 768 O O . GLU A 1 93 ? 10.050 10.490 -7.603 1.00 78.38 93 GLU A O 1
ATOM 773 N N . MET A 1 94 ? 11.684 8.982 -7.716 1.00 76.81 94 MET A N 1
ATOM 774 C CA . MET A 1 94 ? 10.909 7.928 -7.074 1.00 76.81 94 MET A CA 1
ATOM 775 C C . MET A 1 94 ? 10.673 8.225 -5.591 1.00 76.81 94 MET A C 1
ATOM 777 O O . MET A 1 94 ? 9.569 7.992 -5.108 1.00 76.81 94 MET A O 1
ATOM 781 N N . ILE A 1 95 ? 11.672 8.768 -4.889 1.00 80.25 95 ILE A N 1
ATOM 782 C CA . ILE A 1 95 ? 11.542 9.166 -3.479 1.00 80.25 95 ILE A CA 1
ATOM 783 C C . ILE A 1 95 ? 10.565 10.339 -3.353 1.00 80.25 95 ILE A C 1
ATOM 785 O O . ILE A 1 95 ? 9.668 10.317 -2.514 1.00 80.25 95 ILE A O 1
ATOM 789 N N . THR A 1 96 ? 10.666 11.350 -4.218 1.00 80.62 96 THR A N 1
ATOM 790 C CA . THR A 1 96 ? 9.722 12.478 -4.167 1.00 80.62 96 THR A CA 1
ATOM 791 C C . THR A 1 96 ? 8.296 12.019 -4.480 1.00 80.62 96 THR A C 1
ATOM 793 O O . THR A 1 96 ? 7.359 12.366 -3.762 1.00 80.62 96 THR A O 1
ATOM 796 N N . ARG A 1 97 ? 8.115 11.145 -5.478 1.00 81.62 97 ARG A N 1
ATOM 797 C CA . ARG A 1 97 ? 6.811 10.541 -5.799 1.00 81.62 97 ARG A CA 1
ATOM 798 C C . ARG A 1 97 ? 6.296 9.604 -4.708 1.00 81.62 97 ARG A C 1
ATOM 800 O O . ARG A 1 97 ? 5.081 9.498 -4.542 1.00 81.62 97 ARG A O 1
ATOM 807 N N . SER A 1 98 ? 7.165 8.911 -3.970 1.00 80.44 98 SER A N 1
ATOM 808 C CA . SER A 1 98 ? 6.737 8.103 -2.823 1.00 80.44 98 SER A CA 1
ATOM 809 C C . SER A 1 98 ? 6.221 8.997 -1.703 1.00 80.44 98 SER A C 1
ATOM 811 O O . SER A 1 98 ? 5.204 8.657 -1.107 1.00 80.44 98 SER A O 1
ATOM 813 N N . LEU A 1 99 ? 6.816 10.173 -1.470 1.00 84.31 99 LEU A N 1
ATOM 814 C CA . LEU A 1 99 ? 6.294 11.170 -0.528 1.00 84.31 99 LEU A CA 1
ATOM 815 C C . LEU A 1 99 ? 4.900 11.673 -0.930 1.00 84.31 99 LEU A C 1
ATOM 817 O O . LEU A 1 99 ? 4.002 11.695 -0.090 1.00 84.31 99 LEU A O 1
ATOM 821 N N . TYR A 1 100 ? 4.689 11.991 -2.212 1.00 83.31 100 TYR A N 1
ATOM 822 C CA . TYR A 1 100 ? 3.377 12.424 -2.715 1.00 83.31 100 TYR A CA 1
ATOM 823 C C . TYR A 1 100 ? 2.279 11.372 -2.567 1.00 83.31 100 TYR A C 1
ATOM 825 O O . TYR A 1 100 ? 1.116 11.739 -2.475 1.00 83.31 100 TYR A O 1
ATOM 833 N N . PHE A 1 101 ? 2.611 10.080 -2.540 1.00 82.19 101 PHE A N 1
ATOM 834 C CA . PHE A 1 101 ? 1.627 9.024 -2.281 1.00 82.19 101 PHE A CA 1
ATOM 835 C C . PHE A 1 101 ? 1.502 8.707 -0.792 1.00 82.19 101 PHE A C 1
ATOM 837 O O . PHE A 1 101 ? 0.401 8.649 -0.253 1.00 82.19 101 PHE A O 1
ATOM 844 N N . SER A 1 102 ? 2.625 8.506 -0.108 1.00 84.25 102 SER A N 1
ATOM 845 C CA . SER A 1 102 ? 2.655 8.094 1.297 1.00 84.25 102 SER A CA 1
ATOM 846 C C . SER A 1 102 ? 2.157 9.177 2.250 1.00 84.25 102 SER A C 1
ATOM 848 O O . SER A 1 102 ? 1.512 8.838 3.239 1.00 84.25 102 SER A O 1
ATOM 850 N N . GLY A 1 103 ? 2.380 10.458 1.948 1.00 85.62 103 GLY A N 1
ATOM 851 C CA . GLY A 1 103 ? 1.874 11.595 2.720 1.00 85.62 103 GLY A CA 1
ATOM 852 C C . GLY A 1 103 ? 0.344 11.624 2.807 1.00 85.62 103 GLY A C 1
ATOM 853 O O . GLY A 1 103 ? -0.197 11.399 3.895 1.00 85.62 103 GLY A O 1
ATOM 854 N N . PRO A 1 104 ? -0.381 11.833 1.688 1.00 86.75 104 PRO A N 1
ATOM 855 C CA . PRO A 1 104 ? -1.839 11.838 1.703 1.00 86.75 104 PRO A CA 1
ATOM 856 C C . PRO A 1 104 ? -2.413 10.487 2.120 1.00 86.75 104 PRO A C 1
ATOM 858 O O . PRO A 1 104 ? -3.443 10.472 2.778 1.00 86.75 104 PRO A O 1
ATOM 861 N N . MET A 1 105 ? -1.749 9.361 1.833 1.00 85.62 105 MET A N 1
ATOM 862 C CA . MET A 1 105 ? -2.209 8.053 2.308 1.00 85.62 105 MET A CA 1
ATOM 863 C C . MET A 1 105 ? -2.134 7.920 3.836 1.00 85.62 105 MET A C 1
ATOM 865 O O . MET A 1 105 ? -3.070 7.426 4.459 1.00 85.62 105 MET A O 1
ATOM 869 N N . SER A 1 106 ? -1.055 8.399 4.461 1.00 86.81 106 SER A N 1
ATOM 870 C CA . SER A 1 106 ? -0.915 8.370 5.924 1.00 86.81 106 SER A CA 1
ATOM 871 C C . SER A 1 106 ? -1.918 9.305 6.597 1.00 86.81 106 SER A C 1
ATOM 873 O O . SER A 1 106 ? -2.524 8.939 7.604 1.00 86.81 106 SER A O 1
ATOM 875 N N . LEU A 1 107 ? -2.145 10.485 6.010 1.00 86.06 107 LEU A N 1
ATOM 876 C CA . LEU A 1 107 ? -3.174 11.424 6.461 1.00 86.06 107 LEU A CA 1
ATOM 877 C C . LEU A 1 107 ? -4.584 10.868 6.265 1.00 86.06 107 LEU A C 1
ATOM 879 O O . LEU A 1 107 ? -5.418 11.009 7.153 1.00 86.06 107 LEU A O 1
ATOM 883 N N . LEU A 1 108 ? -4.846 10.201 5.140 1.00 86.00 108 LEU A N 1
ATOM 884 C CA . LEU A 1 108 ? -6.109 9.522 4.882 1.00 86.00 108 LEU A CA 1
ATOM 885 C C . LEU A 1 108 ? -6.344 8.456 5.947 1.00 86.00 108 LEU A C 1
ATOM 887 O O . LEU A 1 108 ? -7.414 8.432 6.537 1.00 86.00 108 LEU A O 1
ATOM 891 N N . GLN A 1 109 ? -5.349 7.625 6.261 1.00 84.00 109 GLN A N 1
ATOM 892 C CA . GLN A 1 109 ? -5.498 6.589 7.282 1.00 84.00 109 GLN A CA 1
ATOM 893 C C . GLN A 1 109 ? -5.745 7.178 8.679 1.00 84.00 109 GLN A C 1
ATOM 895 O O . GLN A 1 109 ? -6.580 6.656 9.415 1.00 84.00 109 GLN A O 1
ATOM 900 N N . TRP A 1 110 ? -5.099 8.296 9.017 1.00 86.19 110 TRP A N 1
ATOM 901 C CA . TRP A 1 110 ? -5.390 9.053 10.239 1.00 86.19 110 TRP A CA 1
ATOM 902 C C . TRP A 1 110 ? -6.807 9.641 10.248 1.00 86.19 110 TRP A C 1
ATOM 904 O O . TRP A 1 110 ? -7.530 9.537 11.236 1.00 86.19 110 TRP A O 1
ATOM 914 N N . PHE A 1 111 ? -7.248 10.223 9.132 1.00 85.12 111 PHE A N 1
ATOM 915 C CA . PHE A 1 111 ? -8.607 10.738 8.989 1.00 85.12 111 PHE A CA 1
ATOM 916 C C . PHE A 1 111 ? -9.640 9.615 9.123 1.00 85.12 111 PHE A C 1
ATOM 918 O O . PHE A 1 111 ? -10.652 9.792 9.799 1.00 85.12 111 PHE A O 1
ATOM 925 N N . LEU A 1 112 ? -9.369 8.447 8.535 1.00 82.19 112 LEU A N 1
ATOM 926 C CA . LEU A 1 112 ? -10.201 7.258 8.677 1.00 82.19 112 LEU A CA 1
ATOM 927 C C . LEU A 1 112 ? -10.244 6.779 10.125 1.00 82.19 112 LEU A C 1
ATOM 929 O O . LEU A 1 112 ? -11.328 6.462 10.590 1.00 82.19 112 LEU A O 1
ATOM 933 N N . GLU A 1 113 ? -9.131 6.783 10.855 1.00 84.81 113 GLU A N 1
ATOM 934 C CA . GLU A 1 113 ? -9.105 6.456 12.287 1.00 84.81 113 GLU A CA 1
ATOM 935 C C . GLU A 1 113 ? -9.942 7.443 13.126 1.00 84.81 113 GLU A C 1
ATOM 937 O O . GLU A 1 113 ? -10.703 7.041 14.005 1.00 84.81 113 GLU A O 1
ATOM 942 N N . LYS A 1 114 ? -9.855 8.749 12.837 1.00 82.88 114 LYS A N 1
ATOM 943 C CA . LYS A 1 114 ? -10.591 9.787 13.580 1.00 82.88 114 LYS A CA 1
ATOM 944 C C . LYS A 1 114 ? -12.078 9.855 13.247 1.00 82.88 114 LYS A C 1
ATOM 946 O O . LYS A 1 114 ? -12.879 10.188 14.117 1.00 82.88 114 LYS A O 1
ATOM 951 N N . LYS A 1 115 ? -12.455 9.607 11.991 1.00 80.50 115 LYS A N 1
ATOM 952 C CA . LYS A 1 115 ? -13.839 9.745 11.503 1.00 80.50 115 LYS A CA 1
ATOM 953 C C . LYS A 1 115 ? -14.593 8.423 11.435 1.00 80.50 115 LYS A C 1
ATOM 955 O O . LYS A 1 115 ? -15.818 8.444 11.337 1.00 80.50 115 LYS A O 1
ATOM 960 N N . THR A 1 116 ? -13.897 7.287 11.442 1.00 78.62 116 THR A N 1
ATOM 961 C CA . THR A 1 116 ? -14.508 5.967 11.261 1.00 78.62 116 THR A CA 1
ATOM 962 C C . THR A 1 116 ? -13.908 4.930 12.205 1.00 78.62 116 THR A C 1
ATOM 964 O O . THR A 1 116 ? -12.745 4.997 12.577 1.00 78.62 116 THR A O 1
ATOM 967 N N . GLY A 1 117 ? -14.688 3.907 12.549 1.00 74.56 117 GLY A N 1
ATOM 968 C CA . GLY A 1 117 ? -14.199 2.748 13.294 1.00 74.56 117 GLY A CA 1
ATOM 969 C C . GLY A 1 117 ? -13.452 1.722 12.437 1.00 74.56 117 GLY A C 1
ATOM 970 O O . GLY A 1 117 ? -13.372 0.567 12.846 1.00 74.56 117 GLY A O 1
ATOM 971 N N . LEU A 1 118 ? -12.960 2.077 11.238 1.00 75.25 118 LEU A N 1
ATOM 972 C CA . LEU A 1 118 ? -12.215 1.125 10.399 1.00 75.25 118 LEU A CA 1
ATOM 973 C C . LEU A 1 118 ? -10.844 0.801 10.990 1.00 75.25 118 LEU A C 1
ATOM 975 O O . LEU A 1 118 ? -10.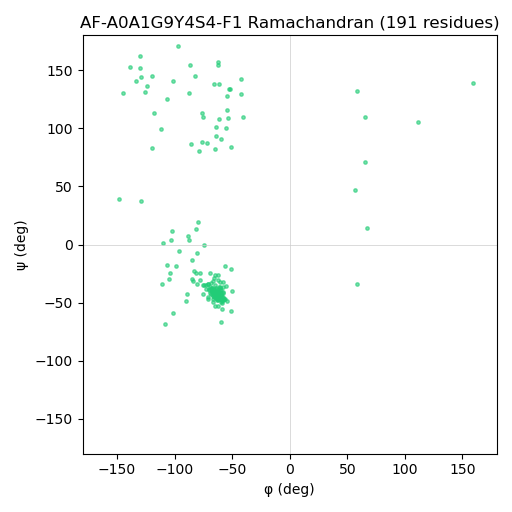423 -0.349 10.941 1.00 75.25 118 LEU A O 1
ATOM 979 N N . PHE A 1 119 ? -10.171 1.808 11.545 1.00 80.81 119 PHE A N 1
ATOM 980 C CA . PHE A 1 119 ? -8.858 1.677 12.162 1.00 80.81 119 PHE A CA 1
ATOM 981 C C . PHE A 1 119 ? -8.940 2.231 13.580 1.00 80.81 119 PHE A C 1
ATOM 983 O O . PHE A 1 119 ? -9.428 3.336 13.788 1.00 80.81 119 PHE A O 1
ATOM 990 N N . LYS A 1 120 ? -8.447 1.478 14.560 1.00 82.00 120 LYS A N 1
ATOM 991 C CA . LYS A 1 120 ? -8.231 1.956 15.926 1.00 82.00 120 LYS A CA 1
ATOM 992 C C . LYS A 1 120 ? -6.752 1.862 16.238 1.00 82.00 120 LYS A C 1
ATOM 994 O O . LYS A 1 120 ? -6.208 0.758 16.320 1.00 82.00 120 LYS A O 1
ATOM 999 N N . TRP A 1 121 ? -6.101 3.006 16.414 1.00 83.12 121 TRP A N 1
ATOM 1000 C CA . TRP A 1 121 ? -4.703 3.043 16.820 1.00 83.12 121 TRP A CA 1
ATOM 1001 C C . TRP A 1 121 ? -4.627 3.017 18.347 1.00 83.12 121 TRP A C 1
ATOM 1003 O O . TRP A 1 121 ? -5.338 3.749 19.031 1.00 83.12 121 TRP A O 1
ATOM 1013 N N . LYS A 1 122 ? -3.790 2.130 18.898 1.00 79.44 122 LYS A N 1
ATOM 1014 C CA . LYS A 1 122 ? -3.473 2.120 20.337 1.00 79.44 122 LYS A CA 1
ATOM 1015 C C . LYS A 1 122 ? -2.122 2.768 20.598 1.00 79.44 122 LYS A C 1
ATOM 1017 O O . LYS A 1 122 ? -2.027 3.746 21.321 1.00 79.44 122 LYS A O 1
ATOM 1022 N N . SER A 1 123 ? -1.082 2.216 19.981 1.00 81.56 123 SER A N 1
ATOM 1023 C CA . SER A 1 123 ? 0.303 2.695 20.081 1.00 81.56 123 SER A CA 1
ATOM 1024 C C . SER A 1 123 ? 0.901 2.860 18.681 1.00 81.56 123 SER A C 1
ATOM 1026 O O . SER A 1 123 ? 2.057 2.509 18.433 1.00 81.56 123 SER A O 1
ATOM 1028 N N . TRP A 1 124 ? 0.073 3.318 17.741 1.00 82.00 124 TRP A N 1
ATOM 1029 C CA . TRP A 1 124 ? 0.435 3.531 16.345 1.00 82.00 124 TRP A CA 1
ATOM 1030 C C . TRP A 1 124 ? 0.254 5.001 15.980 1.00 82.00 124 TRP A C 1
ATOM 1032 O O . TRP A 1 124 ? -0.646 5.664 16.488 1.00 82.00 124 TRP A O 1
ATOM 1042 N N . SER A 1 125 ? 1.131 5.513 15.122 1.00 85.62 125 SER A N 1
ATOM 1043 C CA . SER A 1 125 ? 1.158 6.919 14.726 1.00 85.62 125 SER A CA 1
ATOM 1044 C C . SER A 1 125 ? 1.204 7.046 13.210 1.00 85.62 125 SER A C 1
ATOM 1046 O O . SER A 1 125 ? 1.595 6.116 12.499 1.00 85.62 125 SER A O 1
ATOM 1048 N N . VAL A 1 126 ? 0.867 8.240 12.716 1.00 85.06 126 VAL A N 1
ATOM 1049 C CA . VAL A 1 126 ? 0.942 8.581 11.287 1.00 85.06 126 VAL A CA 1
ATOM 1050 C C . VAL A 1 126 ? 2.349 8.326 10.735 1.00 85.06 126 VAL A C 1
ATOM 1052 O O . VAL A 1 126 ? 2.489 7.856 9.611 1.00 85.06 126 VAL A O 1
ATOM 1055 N N . LEU A 1 127 ? 3.391 8.560 11.543 1.00 86.44 127 LEU A N 1
ATOM 1056 C CA . LEU A 1 127 ? 4.782 8.303 11.164 1.00 86.44 127 LEU A CA 1
ATOM 1057 C C . LEU A 1 127 ? 5.064 6.811 10.961 1.00 86.44 127 LEU A C 1
ATOM 1059 O O . LEU A 1 127 ? 5.733 6.448 9.998 1.00 86.44 127 LEU A O 1
ATOM 1063 N N . HIS A 1 128 ? 4.533 5.933 11.816 1.00 85.62 128 HIS A N 1
ATOM 1064 C CA . HIS A 1 128 ? 4.691 4.490 11.624 1.00 85.62 128 HIS A CA 1
ATOM 1065 C C . HIS A 1 128 ? 4.012 4.011 10.338 1.00 85.62 128 HIS A C 1
ATOM 1067 O O . HIS A 1 128 ? 4.594 3.219 9.596 1.00 85.62 128 HIS A O 1
ATOM 1073 N N . THR A 1 129 ? 2.820 4.535 10.038 1.00 85.94 129 THR A N 1
ATOM 1074 C CA . THR A 1 129 ? 2.145 4.298 8.757 1.00 85.94 129 THR A CA 1
ATOM 1075 C C . THR A 1 129 ? 2.995 4.787 7.590 1.00 85.94 129 THR A C 1
ATOM 1077 O O . THR A 1 129 ? 3.255 4.028 6.659 1.00 85.94 129 THR A O 1
ATOM 1080 N N . PHE A 1 130 ? 3.489 6.021 7.660 1.00 87.38 130 PHE A N 1
ATOM 1081 C CA . PHE A 1 130 ? 4.309 6.622 6.616 1.00 87.38 130 PHE A CA 1
ATOM 1082 C C . PHE A 1 130 ? 5.566 5.793 6.325 1.00 87.38 130 PHE A C 1
ATOM 1084 O O . PHE A 1 130 ? 5.847 5.471 5.168 1.00 87.38 130 PHE A O 1
ATOM 1091 N N . VAL A 1 131 ? 6.291 5.383 7.369 1.00 87.50 131 VAL A N 1
ATOM 1092 C CA . VAL A 1 131 ? 7.489 4.542 7.240 1.00 87.50 131 VAL A CA 1
ATOM 1093 C C . VAL A 1 131 ? 7.139 3.169 6.659 1.00 87.50 131 VAL A C 1
ATOM 1095 O O . VAL A 1 131 ? 7.817 2.715 5.740 1.00 87.50 131 VAL A O 1
ATOM 1098 N N . SER A 1 132 ? 6.058 2.530 7.118 1.00 87.56 132 SER A N 1
ATOM 1099 C CA . SER A 1 132 ? 5.607 1.226 6.603 1.00 87.56 132 SER A CA 1
ATOM 1100 C C . SER A 1 132 ? 5.219 1.282 5.117 1.00 87.56 132 SER A C 1
ATOM 1102 O O . SER A 1 132 ? 5.615 0.426 4.317 1.00 87.56 132 SER A O 1
ATOM 1104 N N . ILE A 1 133 ? 4.501 2.332 4.705 1.00 86.81 133 ILE A N 1
ATOM 1105 C CA . ILE A 1 133 ? 4.115 2.541 3.304 1.00 86.81 133 ILE A CA 1
ATOM 1106 C C . ILE A 1 133 ? 5.355 2.708 2.425 1.00 86.81 133 ILE A C 1
ATOM 1108 O O . ILE A 1 133 ? 5.462 2.043 1.393 1.00 86.81 133 ILE A O 1
ATOM 1112 N N . ASN A 1 134 ? 6.305 3.552 2.836 1.00 87.81 134 ASN A N 1
ATOM 1113 C CA . ASN A 1 134 ? 7.542 3.755 2.083 1.00 87.81 134 ASN A CA 1
ATOM 1114 C C . ASN A 1 134 ? 8.363 2.461 2.010 1.00 87.81 134 ASN A C 1
ATOM 1116 O O . ASN A 1 134 ? 8.747 2.043 0.918 1.00 87.81 134 ASN A O 1
ATOM 1120 N N . PHE A 1 135 ? 8.557 1.773 3.138 1.00 88.69 135 PHE A N 1
ATOM 1121 C CA . PHE A 1 135 ? 9.291 0.508 3.197 1.00 88.69 135 PHE A CA 1
ATOM 1122 C C . PHE A 1 135 ? 8.719 -0.533 2.227 1.00 88.69 135 PHE A C 1
ATOM 1124 O O . PHE A 1 135 ? 9.445 -1.130 1.427 1.00 88.69 135 PHE A O 1
ATOM 1131 N N . THR A 1 136 ? 7.399 -0.717 2.234 1.00 86.94 136 THR A N 1
ATOM 1132 C CA . THR A 1 136 ? 6.746 -1.687 1.348 1.00 86.94 136 THR A CA 1
ATOM 1133 C C . THR A 1 136 ? 6.760 -1.257 -0.120 1.00 86.94 136 THR A C 1
ATOM 1135 O O . THR A 1 136 ? 6.879 -2.113 -0.993 1.00 86.94 136 THR A O 1
ATOM 1138 N N . MET A 1 137 ? 6.660 0.042 -0.428 1.00 84.19 137 MET A N 1
ATOM 1139 C CA . MET A 1 137 ? 6.813 0.552 -1.799 1.00 84.19 137 MET A CA 1
ATOM 1140 C C . MET A 1 137 ? 8.214 0.279 -2.355 1.00 84.19 137 MET A C 1
ATOM 1142 O O . MET A 1 137 ? 8.338 -0.247 -3.464 1.00 84.19 137 MET A O 1
ATOM 1146 N N . PHE A 1 138 ? 9.261 0.566 -1.577 1.00 85.69 138 PHE A N 1
ATOM 1147 C CA . PHE A 1 138 ? 10.638 0.276 -1.978 1.00 85.69 138 PHE A CA 1
ATOM 1148 C C . PHE A 1 138 ? 10.879 -1.225 -2.134 1.00 85.69 138 PHE A C 1
ATOM 1150 O O . PHE A 1 138 ? 11.488 -1.637 -3.119 1.00 85.69 138 PHE A O 1
ATOM 1157 N N . THR A 1 139 ? 10.333 -2.045 -1.231 1.00 88.12 139 THR A N 1
ATOM 1158 C CA . THR A 1 139 ? 10.437 -3.511 -1.305 1.00 88.12 139 THR A CA 1
ATOM 1159 C C . THR A 1 139 ? 9.842 -4.046 -2.607 1.00 88.12 139 THR A C 1
ATOM 1161 O O . THR A 1 139 ? 10.507 -4.775 -3.340 1.00 88.12 139 THR A O 1
ATOM 1164 N N . VAL A 1 140 ? 8.616 -3.639 -2.953 1.00 86.31 140 VAL A N 1
ATOM 1165 C CA . VAL A 1 140 ? 7.956 -4.094 -4.187 1.00 86.31 140 VAL A CA 1
ATOM 1166 C C . VAL A 1 140 ? 8.687 -3.595 -5.431 1.00 86.31 140 VAL A C 1
ATOM 1168 O O . VAL A 1 140 ? 8.848 -4.342 -6.395 1.00 86.31 140 VAL A O 1
ATOM 1171 N N . ARG A 1 141 ? 9.198 -2.359 -5.422 1.00 81.94 141 ARG A N 1
ATOM 1172 C CA . ARG A 1 141 ? 9.975 -1.848 -6.556 1.00 81.94 141 ARG A CA 1
ATOM 1173 C C . ARG A 1 141 ? 11.306 -2.576 -6.722 1.00 81.94 141 ARG A C 1
ATOM 1175 O O . ARG A 1 141 ? 11.678 -2.863 -7.861 1.00 81.94 141 ARG A O 1
ATOM 1182 N N . GLY A 1 142 ? 11.988 -2.870 -5.616 1.00 84.75 142 GLY A N 1
ATOM 1183 C CA . GLY A 1 142 ? 13.198 -3.686 -5.584 1.00 84.75 142 GLY A CA 1
ATOM 1184 C C . GLY A 1 142 ? 12.934 -5.081 -6.137 1.00 84.75 142 GLY A C 1
ATOM 1185 O O . GLY A 1 142 ? 13.677 -5.541 -6.998 1.00 84.75 142 GLY A O 1
ATOM 1186 N N . PHE A 1 143 ? 11.813 -5.695 -5.751 1.00 86.69 143 PHE A N 1
ATOM 1187 C CA . PHE A 1 143 ? 11.384 -6.991 -6.271 1.00 86.69 143 PHE A CA 1
ATOM 1188 C C . PHE A 1 143 ? 11.141 -6.963 -7.786 1.00 86.69 143 PHE A C 1
ATOM 1190 O O . PHE A 1 143 ? 11.685 -7.791 -8.509 1.00 86.69 143 PHE A O 1
ATOM 1197 N N . VAL A 1 144 ? 10.423 -5.961 -8.304 1.00 83.69 144 VAL A N 1
ATOM 1198 C CA . VAL A 1 144 ? 10.246 -5.784 -9.760 1.00 83.69 144 VAL A CA 1
ATOM 1199 C C . VAL A 1 144 ? 11.579 -5.535 -10.465 1.00 83.69 144 VAL A C 1
ATOM 1201 O O . VAL A 1 144 ? 11.815 -6.065 -11.547 1.00 83.69 144 VAL A O 1
ATOM 1204 N N . GLY A 1 145 ? 12.460 -4.722 -9.877 1.00 82.00 145 GLY A N 1
ATOM 1205 C CA . GLY A 1 145 ? 13.794 -4.466 -10.420 1.00 82.00 145 GLY A CA 1
ATOM 1206 C C . GLY A 1 145 ? 14.642 -5.736 -10.502 1.00 82.00 145 GLY A C 1
ATOM 1207 O O . GLY A 1 145 ? 15.312 -5.954 -11.508 1.00 82.00 145 GLY A O 1
ATOM 1208 N N . LEU A 1 146 ? 14.564 -6.591 -9.481 1.00 84.94 146 LEU A N 1
ATOM 1209 C CA . LEU A 1 146 ? 15.230 -7.887 -9.442 1.00 84.94 146 LEU A CA 1
ATOM 1210 C C . LEU A 1 146 ? 14.645 -8.847 -10.482 1.00 84.94 146 LEU A C 1
ATOM 1212 O O . LEU A 1 146 ? 15.396 -9.430 -11.257 1.00 84.94 146 LEU A O 1
ATOM 1216 N N . LEU A 1 147 ? 13.316 -8.946 -10.570 1.00 83.25 147 LEU A N 1
ATOM 1217 C CA . LEU A 1 147 ? 12.646 -9.778 -11.571 1.00 83.25 147 LEU A CA 1
ATOM 1218 C C . LEU A 1 147 ? 13.027 -9.390 -12.999 1.00 83.25 147 LEU A C 1
ATOM 1220 O O . LEU A 1 147 ? 13.218 -10.273 -13.820 1.00 83.25 147 LEU A O 1
ATOM 1224 N N . ARG A 1 148 ? 13.217 -8.099 -13.290 1.00 77.62 148 ARG A N 1
ATOM 1225 C CA . ARG A 1 148 ? 13.677 -7.639 -14.614 1.00 77.62 148 ARG A CA 1
ATOM 1226 C C . ARG A 1 148 ? 15.127 -8.009 -14.925 1.00 77.62 148 ARG A C 1
ATOM 1228 O O . ARG A 1 148 ? 15.490 -8.071 -16.092 1.00 77.62 148 ARG A O 1
ATOM 1235 N N . ARG A 1 149 ? 15.967 -8.223 -13.907 1.00 80.38 149 ARG A N 1
ATOM 1236 C CA . ARG A 1 149 ? 17.334 -8.732 -14.107 1.00 80.38 149 ARG A CA 1
ATOM 1237 C C . ARG A 1 149 ? 17.351 -10.237 -14.360 1.00 80.38 149 ARG A C 1
ATOM 1239 O O . ARG A 1 149 ? 18.247 -10.709 -15.047 1.00 80.38 149 ARG A O 1
ATOM 1246 N N . ILE A 1 150 ? 16.393 -10.967 -13.789 1.00 83.00 150 ILE A N 1
ATOM 1247 C CA . ILE A 1 150 ? 16.326 -12.432 -13.862 1.00 83.00 150 ILE A CA 1
ATOM 1248 C C . ILE A 1 150 ? 15.526 -12.896 -15.090 1.00 83.00 150 ILE A C 1
ATOM 1250 O O . ILE A 1 150 ? 15.939 -13.832 -15.763 1.00 83.00 150 ILE A O 1
ATOM 1254 N N . MET A 1 151 ? 14.397 -12.249 -15.394 1.00 71.69 151 MET A N 1
ATOM 1255 C CA . MET A 1 151 ? 13.531 -12.571 -16.530 1.00 71.69 151 MET A CA 1
ATOM 1256 C C . MET A 1 151 ? 13.675 -11.510 -17.630 1.00 71.69 151 MET A C 1
ATOM 1258 O O . MET A 1 151 ? 13.460 -10.324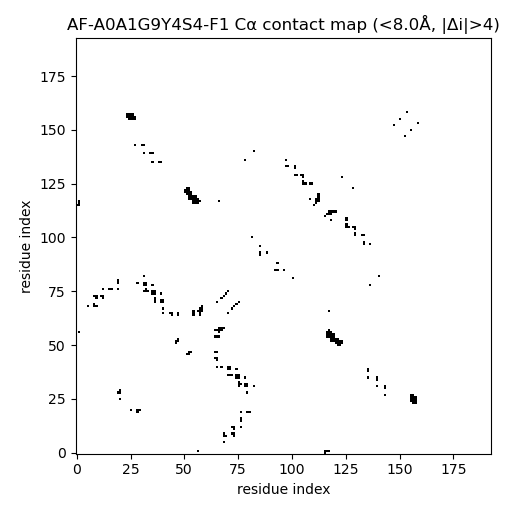 -17.356 1.00 71.69 151 MET A O 1
ATOM 1262 N N . PRO A 1 152 ? 14.002 -11.897 -18.876 1.00 65.19 152 PRO A N 1
ATOM 1263 C CA . PRO A 1 152 ? 14.042 -10.961 -19.988 1.00 65.19 152 PRO A CA 1
ATOM 1264 C C . PRO A 1 152 ? 12.654 -10.348 -20.217 1.00 65.19 152 PRO A C 1
ATOM 1266 O O . PRO A 1 152 ? 11.629 -11.024 -20.192 1.00 65.19 152 PRO A O 1
ATOM 1269 N N . GLU A 1 153 ? 12.628 -9.042 -20.485 1.00 65.00 153 GLU A N 1
ATOM 1270 C CA . GLU A 1 153 ? 11.425 -8.201 -20.623 1.00 65.00 153 GLU A CA 1
ATOM 1271 C C . GLU A 1 153 ? 10.357 -8.755 -21.599 1.00 65.00 153 GLU A C 1
ATOM 1273 O O . GLU A 1 153 ? 9.170 -8.457 -21.473 1.00 65.00 153 GLU A O 1
ATOM 1278 N N . ARG A 1 154 ? 10.771 -9.638 -22.514 1.00 58.78 154 ARG A N 1
ATOM 1279 C CA . ARG A 1 154 ? 9.959 -10.322 -23.532 1.00 58.78 154 ARG A CA 1
ATOM 1280 C C . ARG A 1 154 ? 8.851 -11.198 -22.929 1.00 58.78 154 ARG A C 1
ATOM 1282 O O . ARG A 1 154 ? 7.745 -11.222 -23.467 1.00 58.78 154 ARG A O 1
ATOM 1289 N N . ASP A 1 155 ? 9.119 -11.844 -21.794 1.00 61.22 155 ASP A N 1
ATOM 1290 C CA . ASP A 1 155 ? 8.164 -12.744 -21.133 1.00 61.22 155 ASP A CA 1
ATOM 1291 C C . ASP A 1 155 ? 7.187 -11.979 -20.222 1.00 61.22 155 ASP A C 1
ATOM 1293 O O . ASP A 1 155 ? 6.027 -12.357 -20.079 1.00 61.22 155 ASP A O 1
ATOM 1297 N N . LEU A 1 156 ? 7.615 -10.842 -19.657 1.00 61.12 156 LEU A N 1
ATOM 1298 C CA . LEU A 1 156 ? 6.810 -10.012 -18.743 1.00 61.12 156 LEU A CA 1
ATOM 1299 C C . LEU A 1 156 ? 5.825 -9.077 -19.461 1.00 61.12 156 LEU A C 1
ATOM 1301 O O . LEU A 1 156 ? 4.816 -8.670 -18.878 1.00 61.12 156 LEU A O 1
ATOM 1305 N N . ILE A 1 157 ? 6.108 -8.724 -20.714 1.00 58.84 157 ILE A N 1
ATOM 1306 C CA . ILE A 1 157 ? 5.231 -7.886 -21.546 1.00 58.84 157 ILE A CA 1
ATOM 1307 C C . I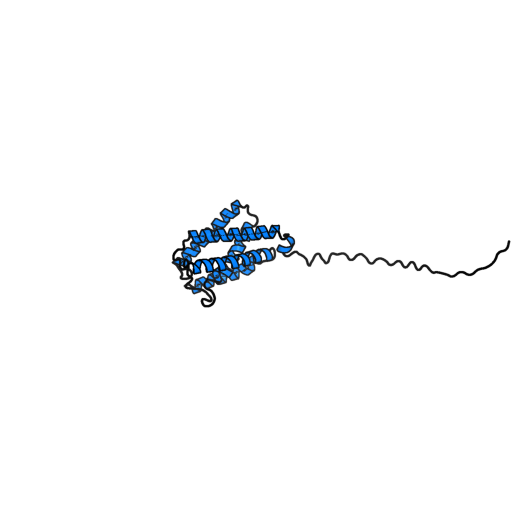LE A 1 157 ? 4.087 -8.713 -22.161 1.00 58.84 157 ILE A C 1
ATOM 1309 O O . ILE A 1 157 ? 3.134 -8.149 -22.692 1.00 58.84 157 ILE A O 1
ATOM 1313 N N . GLY A 1 158 ? 4.105 -10.045 -22.015 1.00 51.09 158 GLY A N 1
ATOM 1314 C CA . GLY A 1 158 ? 3.204 -10.913 -22.765 1.00 51.09 158 GLY A CA 1
ATOM 1315 C C . GLY A 1 158 ? 3.568 -10.792 -24.235 1.00 51.09 158 GLY A C 1
ATOM 1316 O O . GLY A 1 158 ? 2.874 -10.125 -25.001 1.00 51.09 158 GLY A O 1
ATOM 1317 N N . GLY A 1 159 ? 4.725 -11.352 -24.598 1.00 43.41 159 GLY A N 1
ATOM 1318 C CA . GLY A 1 159 ? 5.233 -11.314 -25.960 1.00 43.41 159 GLY A CA 1
ATOM 1319 C C . GLY A 1 159 ? 4.120 -11.584 -26.970 1.00 43.41 159 GLY A C 1
ATOM 1320 O O . GLY A 1 159 ? 3.374 -12.559 -26.851 1.00 43.41 159 GLY A O 1
ATOM 1321 N N . LYS A 1 160 ? 4.016 -10.702 -27.969 1.00 47.72 160 LYS A N 1
ATOM 1322 C CA . LYS A 1 160 ? 3.363 -10.977 -29.251 1.00 47.72 160 LYS A CA 1
ATOM 1323 C C . LYS A 1 160 ? 3.951 -12.280 -29.817 1.00 47.72 160 LYS A C 1
ATOM 1325 O O . LYS A 1 160 ? 4.896 -12.241 -30.587 1.00 47.72 160 LYS A O 1
ATOM 1330 N N . SER A 1 161 ? 3.441 -13.437 -29.407 1.00 49.69 161 SER A N 1
ATOM 1331 C CA . SER A 1 161 ? 3.962 -14.742 -29.842 1.00 49.69 161 SER A CA 1
ATOM 1332 C C . SER A 1 161 ? 3.009 -15.485 -30.774 1.00 49.69 161 SER A C 1
ATOM 1334 O O . SER A 1 161 ? 3.329 -16.599 -31.181 1.00 49.69 161 SER A O 1
ATOM 1336 N N . ILE A 1 162 ? 1.856 -14.914 -31.135 1.00 49.06 162 ILE A N 1
ATOM 1337 C CA . ILE A 1 162 ? 0.913 -15.608 -32.025 1.00 49.06 162 ILE A CA 1
ATOM 1338 C C . ILE A 1 162 ? 0.932 -15.050 -33.458 1.00 49.06 162 ILE A C 1
ATOM 1340 O O . ILE A 1 162 ? 0.779 -15.824 -34.395 1.00 49.06 162 ILE A O 1
ATOM 1344 N N . GLU A 1 163 ? 1.226 -13.766 -33.683 1.00 45.16 163 GLU A N 1
ATOM 1345 C CA . GLU A 1 163 ? 1.179 -13.209 -35.051 1.00 45.16 163 GLU A CA 1
ATOM 1346 C C . GLU A 1 163 ? 2.465 -13.456 -35.866 1.00 45.16 163 GLU A C 1
ATOM 1348 O O . GLU A 1 163 ? 2.405 -13.700 -37.069 1.00 45.16 163 GLU A O 1
ATOM 1353 N N . GLU A 1 164 ? 3.631 -13.523 -35.216 1.00 46.97 164 GLU A N 1
ATOM 1354 C CA . GLU A 1 164 ? 4.935 -13.650 -35.895 1.00 46.97 164 GLU A CA 1
ATOM 1355 C C . GLU A 1 164 ? 5.359 -15.107 -36.170 1.00 46.97 164 GLU A C 1
ATOM 1357 O O . GLU A 1 164 ? 6.466 -15.372 -36.630 1.00 46.97 164 GLU A O 1
ATOM 1362 N N . ARG A 1 165 ? 4.470 -16.082 -35.927 1.00 46.50 165 ARG A N 1
ATOM 1363 C CA . ARG A 1 165 ? 4.661 -17.484 -36.354 1.00 46.50 165 ARG A CA 1
ATOM 1364 C C . ARG A 1 165 ? 3.959 -17.818 -37.673 1.00 46.50 165 ARG A C 1
ATOM 1366 O O . ARG A 1 165 ? 4.151 -18.913 -38.188 1.00 46.50 165 ARG A O 1
ATOM 1373 N N . SER A 1 166 ? 3.184 -16.881 -38.228 1.00 47.66 166 SER A N 1
ATOM 1374 C CA . SER A 1 166 ? 2.536 -17.012 -39.544 1.00 47.66 166 SER A CA 1
ATOM 1375 C C . SER A 1 166 ? 3.449 -16.616 -40.716 1.00 47.66 166 SER A C 1
ATOM 1377 O O . SER A 1 166 ? 3.169 -16.958 -41.861 1.00 47.66 166 SER A O 1
ATOM 1379 N N . HIS A 1 167 ? 4.583 -15.962 -40.433 1.00 43.97 167 HIS A N 1
ATOM 1380 C CA . HIS A 1 167 ? 5.580 -15.554 -41.428 1.00 43.97 167 HIS A CA 1
ATOM 1381 C C . HIS A 1 167 ? 6.822 -16.455 -41.484 1.00 43.97 167 HIS A C 1
ATOM 1383 O O . HIS A 1 167 ? 7.785 -16.126 -42.181 1.00 43.97 167 HIS A O 1
ATOM 1389 N N . ILE A 1 168 ? 6.797 -17.631 -40.839 1.00 46.84 168 ILE A N 1
ATOM 1390 C CA . ILE A 1 168 ? 7.735 -18.701 -41.199 1.00 46.84 168 ILE A CA 1
ATOM 1391 C C . ILE A 1 168 ? 7.279 -19.236 -42.555 1.00 46.84 168 ILE A C 1
ATOM 1393 O O . ILE A 1 168 ? 6.477 -20.160 -42.665 1.00 46.84 168 ILE A O 1
ATOM 1397 N N . LYS A 1 169 ? 7.783 -18.568 -43.591 1.00 45.94 169 LYS A N 1
ATOM 1398 C CA . LYS A 1 169 ? 7.826 -19.005 -44.979 1.00 45.94 169 LYS A CA 1
ATOM 1399 C C . LYS A 1 169 ? 8.184 -20.492 -44.967 1.00 45.94 169 LYS A C 1
ATOM 1401 O O . LYS A 1 169 ? 9.303 -20.844 -44.592 1.00 45.94 169 LYS A O 1
ATOM 1406 N N . MET A 1 170 ? 7.230 -21.360 -45.317 1.00 42.03 170 MET A N 1
ATOM 1407 C CA . MET A 1 170 ? 7.575 -22.745 -45.621 1.00 42.03 170 MET A CA 1
ATOM 1408 C C . MET A 1 170 ? 8.706 -22.697 -46.657 1.00 42.03 170 MET A C 1
ATOM 1410 O O . MET A 1 170 ? 8.606 -21.898 -47.598 1.00 42.03 170 MET A O 1
ATOM 1414 N N . PRO A 1 171 ? 9.791 -23.474 -46.500 1.00 45.38 171 PRO A N 1
ATOM 1415 C CA . PRO A 1 171 ? 10.722 -23.635 -47.600 1.00 45.38 171 PRO A CA 1
ATOM 1416 C C . PRO A 1 171 ? 9.907 -24.114 -48.802 1.00 45.38 171 PRO A C 1
ATOM 1418 O O . PRO A 1 171 ? 9.100 -25.039 -48.683 1.00 45.38 171 PRO A O 1
ATOM 1421 N N . SER A 1 172 ? 10.059 -23.407 -49.922 1.00 45.22 172 SER A N 1
ATOM 1422 C CA . SER A 1 172 ? 9.429 -23.726 -51.199 1.00 45.22 172 SER A CA 1
ATOM 1423 C C . SER A 1 172 ? 9.498 -25.233 -51.456 1.00 45.22 172 SER A C 1
ATOM 1425 O O .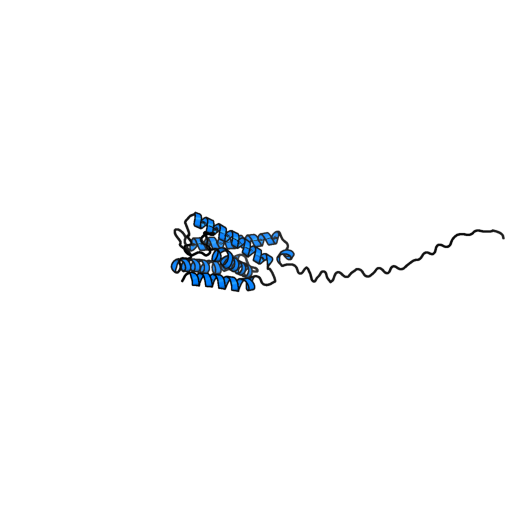 SER A 1 172 ? 10.526 -25.833 -51.124 1.00 45.22 172 SER A O 1
ATOM 1427 N N . PRO A 1 173 ? 8.457 -25.856 -52.041 1.00 43.00 173 PRO A N 1
ATOM 1428 C CA . PRO A 1 173 ? 8.514 -27.268 -52.372 1.00 43.00 173 PRO A CA 1
ATOM 1429 C C . PRO A 1 173 ? 9.750 -27.481 -53.239 1.00 43.00 173 PRO A C 1
ATOM 1431 O O . PRO A 1 173 ? 9.876 -26.899 -54.318 1.00 43.00 173 PRO A O 1
ATOM 1434 N N . VAL A 1 174 ? 10.696 -28.257 -52.712 1.00 46.25 174 VAL A N 1
ATOM 1435 C CA . VAL A 1 174 ? 11.820 -28.779 -53.474 1.00 46.25 174 VAL A CA 1
ATOM 1436 C C . VAL A 1 174 ? 11.189 -29.472 -54.671 1.00 46.25 174 VAL A C 1
ATOM 1438 O O . VAL A 1 174 ? 10.499 -30.479 -54.518 1.00 46.25 174 VAL A O 1
ATOM 1441 N N . LEU A 1 175 ? 11.357 -28.869 -55.847 1.00 42.53 175 LEU A N 1
ATOM 1442 C CA . LEU A 1 175 ? 11.079 -29.502 -57.122 1.00 42.53 175 LEU A CA 1
ATOM 1443 C C . LEU A 1 175 ? 11.897 -30.792 -57.131 1.00 42.53 175 LEU A C 1
ATOM 1445 O O . LEU A 1 175 ? 13.108 -30.768 -57.341 1.00 42.53 175 LEU A O 1
ATOM 1449 N N . LEU A 1 176 ? 11.233 -31.910 -56.842 1.00 39.19 176 LEU A N 1
ATOM 1450 C CA . LEU A 1 176 ? 11.721 -33.246 -57.135 1.00 39.19 176 LEU A CA 1
ATOM 1451 C C . LEU A 1 176 ? 11.789 -33.350 -58.659 1.00 39.19 176 LEU A C 1
ATOM 1453 O O . LEU A 1 176 ? 10.869 -33.836 -59.312 1.00 39.19 176 LEU A O 1
ATOM 1457 N N . THR A 1 177 ? 12.872 -32.841 -59.240 1.00 40.41 177 THR A N 1
ATOM 1458 C CA . THR A 1 177 ? 13.290 -33.211 -60.582 1.00 40.41 177 THR A CA 1
ATOM 1459 C C . THR A 1 177 ? 13.645 -34.688 -60.540 1.00 40.41 177 THR A C 1
ATOM 1461 O O . THR A 1 177 ? 14.689 -35.115 -60.055 1.00 40.41 177 THR A O 1
ATOM 1464 N N . SER A 1 178 ? 12.704 -35.482 -61.027 1.00 40.56 178 SER A N 1
ATOM 1465 C CA . SER A 1 178 ? 12.841 -36.893 -61.326 1.00 40.56 178 SER A CA 1
ATOM 1466 C C . SER A 1 178 ? 13.941 -37.108 -62.370 1.00 40.56 178 SER A C 1
ATOM 1468 O O . SER A 1 178 ? 13.676 -37.124 -63.571 1.00 40.56 178 SER A O 1
ATOM 1470 N N . THR A 1 179 ? 15.183 -37.319 -61.942 1.00 40.28 179 THR A N 1
ATOM 1471 C CA . THR A 1 179 ? 16.179 -38.019 -62.760 1.00 40.28 179 THR A CA 1
ATOM 1472 C C . THR A 1 179 ? 15.909 -39.517 -62.662 1.00 40.28 179 THR A C 1
ATOM 1474 O O . THR A 1 179 ? 16.540 -40.260 -61.912 1.00 40.28 179 THR A O 1
ATOM 1477 N N . VAL A 1 180 ? 14.928 -39.963 -63.449 1.00 43.66 180 VAL A N 1
ATOM 1478 C CA . VAL A 1 180 ? 14.743 -41.371 -63.810 1.00 43.66 180 VAL A CA 1
ATOM 1479 C C . VAL A 1 180 ? 15.963 -41.785 -64.632 1.00 43.66 180 VAL A C 1
ATOM 1481 O O . VAL A 1 180 ? 16.031 -41.580 -65.841 1.00 43.66 180 VAL A O 1
ATOM 1484 N N . LYS A 1 181 ? 16.975 -42.337 -63.959 1.00 40.62 181 LYS A N 1
ATOM 1485 C CA . LYS A 1 181 ? 18.102 -43.011 -64.603 1.00 40.62 181 LYS A CA 1
ATOM 1486 C C . LYS A 1 181 ? 17.610 -44.385 -65.055 1.00 40.62 181 LYS A C 1
ATOM 1488 O O . LYS A 1 181 ? 17.673 -45.355 -64.302 1.00 40.62 181 LYS A O 1
ATOM 1493 N N . HIS A 1 182 ? 17.062 -44.437 -66.267 1.00 41.94 182 HIS A N 1
ATOM 1494 C CA . HIS A 1 182 ? 16.674 -45.681 -66.920 1.00 41.94 182 HIS A CA 1
ATOM 1495 C C . HIS A 1 182 ? 17.930 -46.544 -67.108 1.00 41.94 182 HIS A C 1
ATOM 1497 O O . HIS A 1 182 ? 18.827 -46.229 -67.888 1.00 41.94 182 HIS A O 1
ATOM 1503 N N . ARG A 1 183 ? 18.011 -47.615 -66.321 1.00 38.16 183 ARG A N 1
ATOM 1504 C CA . ARG A 1 183 ? 18.942 -48.726 -66.494 1.00 38.16 183 ARG A CA 1
ATOM 1505 C C . ARG A 1 183 ? 18.398 -49.569 -67.650 1.00 38.16 183 ARG A C 1
ATOM 1507 O O . ARG A 1 183 ? 17.327 -50.149 -67.504 1.00 38.16 183 ARG A O 1
ATOM 1514 N N . LEU A 1 184 ? 19.100 -49.614 -68.780 1.00 41.28 184 LEU A N 1
ATOM 1515 C CA . LEU A 1 184 ? 18.906 -50.650 -69.799 1.00 41.28 184 LEU A CA 1
ATOM 1516 C C . LEU A 1 184 ? 20.032 -51.689 -69.666 1.00 41.28 184 LEU A C 1
ATOM 1518 O O . LEU A 1 184 ? 21.156 -51.302 -69.331 1.00 41.28 184 LEU A O 1
ATOM 1522 N N . PRO A 1 185 ? 19.731 -52.989 -69.831 1.00 39.41 185 PRO A N 1
ATOM 1523 C CA . PRO A 1 185 ? 20.674 -54.061 -69.577 1.00 39.41 185 PRO A CA 1
ATOM 1524 C C . PRO A 1 185 ? 21.556 -54.366 -70.790 1.00 39.41 185 PRO A C 1
ATOM 1526 O O . PRO A 1 185 ? 21.215 -54.115 -71.940 1.00 39.41 185 PRO A O 1
ATOM 1529 N N . ASN A 1 186 ? 22.710 -54.907 -70.428 1.00 39.16 186 ASN A N 1
ATOM 1530 C CA . ASN A 1 186 ? 23.772 -55.504 -71.214 1.00 39.16 186 ASN A CA 1
ATOM 1531 C C . ASN A 1 186 ? 23.256 -56.606 -72.157 1.00 39.16 186 ASN A C 1
ATOM 1533 O O . ASN A 1 186 ? 22.567 -57.498 -71.674 1.00 39.16 186 ASN A O 1
ATOM 1537 N N . ASP A 1 187 ? 23.674 -56.592 -73.424 1.00 39.78 187 ASP A N 1
ATOM 1538 C CA . ASP A 1 187 ? 23.826 -57.813 -74.217 1.00 39.78 187 ASP A CA 1
ATOM 1539 C C . ASP A 1 187 ? 25.023 -57.695 -75.170 1.00 39.78 187 ASP A C 1
ATOM 1541 O O . ASP A 1 187 ? 25.234 -56.693 -75.855 1.00 39.78 187 ASP A O 1
ATOM 1545 N N . ASN A 1 188 ? 25.837 -58.745 -75.113 1.00 40.03 188 ASN A N 1
ATOM 1546 C CA . ASN A 1 188 ? 27.064 -59.002 -75.855 1.00 40.03 188 ASN A CA 1
ATOM 1547 C C . ASN A 1 188 ? 26.827 -59.086 -77.376 1.00 40.03 188 ASN A C 1
ATOM 1549 O O . ASN A 1 188 ? 25.747 -59.463 -77.810 1.00 40.03 188 ASN A O 1
ATOM 1553 N N . TYR A 1 189 ? 27.870 -58.850 -78.180 1.00 40.00 189 TYR A N 1
ATOM 1554 C CA . TYR A 1 189 ? 28.592 -59.886 -78.951 1.00 40.00 189 TYR A CA 1
ATOM 1555 C C . TYR A 1 189 ? 29.377 -59.298 -80.142 1.00 40.00 189 TYR A C 1
ATOM 1557 O O . TYR A 1 189 ? 28.863 -58.483 -80.896 1.00 40.00 189 TYR A O 1
ATOM 1565 N N . ALA A 1 190 ? 30.594 -59.843 -80.302 1.00 39.44 190 ALA A N 1
ATOM 1566 C CA . ALA A 1 190 ? 31.419 -59.987 -81.513 1.00 39.44 190 ALA A CA 1
ATOM 1567 C C . ALA A 1 190 ? 31.946 -58.700 -82.193 1.00 39.44 190 ALA A C 1
ATOM 1569 O O . ALA A 1 190 ? 31.188 -57.873 -82.670 1.00 39.44 190 ALA A O 1
ATOM 1570 N N . GLN A 1 191 ? 33.250 -58.394 -82.156 1.00 36.72 191 GLN A N 1
ATOM 1571 C CA . GLN A 1 191 ? 34.371 -59.047 -82.864 1.00 36.72 191 GLN A CA 1
ATOM 1572 C C . GLN A 1 191 ? 34.228 -59.060 -84.398 1.00 36.72 191 GLN A C 1
ATOM 1574 O O . GLN A 1 191 ? 33.249 -59.577 -84.925 1.00 36.72 191 GLN A O 1
ATOM 1579 N N . ILE A 1 192 ? 35.339 -58.655 -85.035 1.00 45.09 192 ILE A N 1
ATOM 1580 C CA . ILE A 1 192 ? 35.845 -58.969 -86.387 1.00 45.09 192 ILE A CA 1
ATOM 1581 C C . ILE A 1 192 ? 35.835 -57.791 -87.391 1.00 45.09 192 ILE A C 1
ATOM 1583 O O . ILE A 1 192 ? 34.804 -57.457 -87.960 1.00 45.09 192 ILE A O 1
ATOM 1587 N N . GLN A 1 193 ? 37.070 -57.298 -87.601 1.00 38.59 193 GLN A N 1
ATOM 1588 C CA . GLN A 1 193 ? 37.718 -56.721 -88.800 1.00 38.59 193 GLN A CA 1
ATOM 1589 C C . GLN A 1 193 ? 37.243 -55.386 -89.379 1.00 38.59 193 GLN A C 1
ATOM 1591 O O . GLN A 1 193 ? 36.143 -55.310 -89.958 1.00 38.59 193 GLN A O 1
#